Protein AF-A0A842R4K0-F1 (afdb_monomer)

Structure (mmCIF, N/CA/C/O backbone):
data_AF-A0A842R4K0-F1
#
_entry.id   AF-A0A842R4K0-F1
#
loop_
_atom_site.group_PDB
_atom_site.id
_atom_site.type_symbol
_atom_site.label_atom_id
_atom_site.label_alt_id
_atom_site.label_comp_id
_atom_site.label_asym_id
_atom_site.label_entity_id
_atom_site.label_seq_id
_atom_site.pdbx_PDB_ins_code
_atom_site.Cartn_x
_atom_site.Cartn_y
_atom_site.Cartn_z
_atom_site.occupancy
_atom_site.B_iso_or_equiv
_atom_site.auth_seq_id
_atom_site.auth_comp_id
_atom_site.auth_asym_id
_atom_site.auth_atom_id
_atom_site.pdbx_PDB_model_num
ATOM 1 N N . ASN A 1 1 ? -2.511 2.395 -5.815 1.00 79.50 1 ASN A N 1
ATOM 2 C CA . ASN A 1 1 ? -3.630 2.700 -4.874 1.00 79.50 1 ASN A CA 1
ATOM 3 C C . ASN A 1 1 ? -4.260 1.456 -4.214 1.00 79.50 1 ASN A C 1
ATOM 5 O O . ASN A 1 1 ? -4.853 1.565 -3.144 1.00 79.50 1 ASN A O 1
ATOM 9 N N . LEU A 1 2 ? -4.100 0.263 -4.801 1.00 93.50 2 LEU A N 1
ATOM 10 C CA . LEU A 1 2 ? -4.707 -0.995 -4.345 1.00 93.50 2 LEU A CA 1
ATOM 11 C C . LEU A 1 2 ? -4.507 -1.309 -2.844 1.00 93.50 2 LEU A C 1
ATOM 13 O O . LEU A 1 2 ? -5.478 -1.580 -2.144 1.00 93.50 2 LEU A O 1
ATOM 17 N N . GLY A 1 3 ? -3.276 -1.198 -2.330 1.00 93.25 3 GLY A N 1
ATOM 18 C CA . GLY A 1 3 ? -2.932 -1.560 -0.945 1.00 93.25 3 GLY A CA 1
ATOM 19 C C . GLY A 1 3 ? -3.302 -0.546 0.151 1.00 93.25 3 GLY A C 1
ATOM 20 O O . GLY A 1 3 ? -3.132 -0.853 1.330 1.00 93.25 3 GLY A O 1
ATOM 21 N N . ILE A 1 4 ? -3.791 0.658 -0.193 1.00 92.31 4 ILE A N 1
ATOM 22 C CA . ILE A 1 4 ? -4.112 1.723 0.790 1.00 92.31 4 ILE A CA 1
ATOM 23 C C . ILE A 1 4 ? -5.448 2.432 0.524 1.00 92.31 4 ILE A C 1
ATOM 25 O O . ILE A 1 4 ? -6.181 2.702 1.477 1.00 92.31 4 ILE A O 1
ATOM 29 N N . GLY A 1 5 ? -5.782 2.784 -0.720 1.00 91.00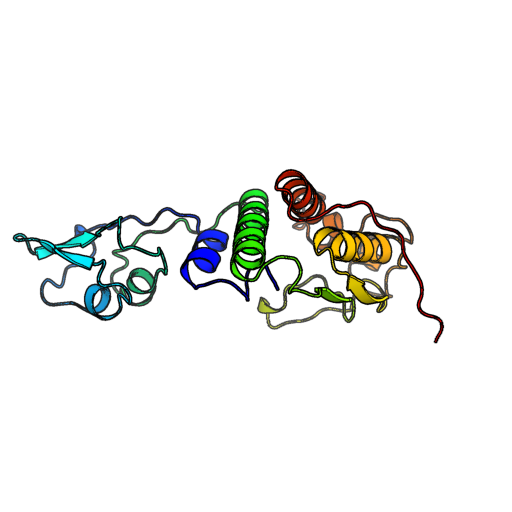 5 GLY A N 1
ATOM 30 C CA . GLY A 1 5 ? -7.019 3.521 -1.017 1.00 91.00 5 GLY A CA 1
ATOM 31 C C . GLY A 1 5 ? -8.226 2.635 -1.287 1.00 91.00 5 GLY A C 1
ATOM 32 O O . GLY A 1 5 ? -9.346 3.067 -1.035 1.00 91.00 5 GLY A O 1
ATOM 33 N N . CYS A 1 6 ? -8.019 1.390 -1.719 1.00 92.38 6 CYS A N 1
ATOM 34 C CA . CYS A 1 6 ? -9.101 0.424 -1.936 1.00 92.38 6 CYS A CA 1
ATOM 35 C C . CYS A 1 6 ? -9.470 -0.372 -0.672 1.00 92.38 6 CYS A C 1
ATOM 37 O O . CYS A 1 6 ? -10.267 -1.304 -0.749 1.00 92.38 6 CYS A O 1
ATOM 39 N N . VAL A 1 7 ? -8.909 -0.027 0.492 1.00 91.62 7 VAL A N 1
ATOM 40 C CA . VAL A 1 7 ? -9.143 -0.758 1.744 1.00 91.62 7 VAL A CA 1
ATOM 41 C C . VAL A 1 7 ? -9.984 0.015 2.747 1.00 91.62 7 VAL A C 1
ATOM 43 O O . VAL A 1 7 ? -9.974 1.245 2.823 1.00 91.62 7 VAL A O 1
ATOM 46 N N . A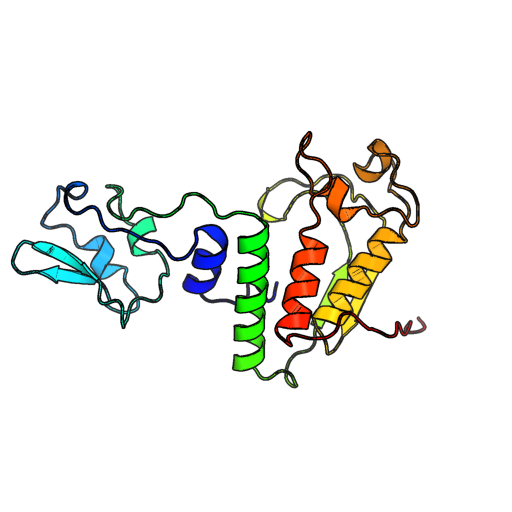LA A 1 8 ? -10.698 -0.737 3.585 1.00 88.69 8 ALA A N 1
ATOM 47 C CA . ALA A 1 8 ? -11.430 -0.175 4.707 1.00 88.69 8 ALA A CA 1
ATOM 48 C C . ALA A 1 8 ? -10.485 0.530 5.695 1.00 88.69 8 ALA A C 1
ATOM 50 O O . ALA A 1 8 ? -9.301 0.202 5.818 1.00 88.69 8 ALA A O 1
ATOM 51 N N . LYS A 1 9 ? -11.041 1.458 6.485 1.00 87.56 9 LYS A N 1
ATOM 52 C CA . LYS A 1 9 ? -10.280 2.251 7.463 1.00 87.56 9 LYS A CA 1
ATOM 53 C C . LYS A 1 9 ? -9.428 1.391 8.404 1.00 87.56 9 LYS A C 1
ATOM 55 O O . LYS A 1 9 ? -8.342 1.827 8.758 1.00 87.56 9 LYS A O 1
ATOM 60 N N . GLY A 1 10 ? -9.896 0.194 8.775 1.00 87.50 10 GLY A N 1
ATOM 61 C CA . GLY A 1 10 ? -9.148 -0.772 9.589 1.00 87.50 10 GLY A CA 1
ATOM 62 C C . GLY A 1 10 ? -7.821 -1.205 8.959 1.00 87.50 10 GLY A C 1
ATOM 63 O O . GLY A 1 10 ? -6.784 -1.026 9.587 1.00 87.50 10 GLY A O 1
ATOM 64 N N . GLY A 1 11 ? -7.834 -1.675 7.706 1.00 89.25 11 GLY A N 1
ATOM 65 C CA . GLY A 1 11 ? -6.620 -2.098 6.988 1.00 89.25 11 GLY A CA 1
ATOM 66 C C . GLY A 1 11 ? -5.657 -0.939 6.721 1.00 89.25 11 GLY A C 1
ATOM 67 O O . GLY A 1 11 ? -4.459 -1.049 6.978 1.00 89.25 11 GLY A O 1
ATOM 68 N N . LYS A 1 12 ? -6.180 0.235 6.326 1.00 89.69 12 LYS A N 1
ATOM 69 C CA . LYS A 1 12 ? -5.360 1.456 6.181 1.00 89.69 12 LYS A CA 1
ATOM 70 C C . LYS A 1 12 ? -4.700 1.854 7.501 1.00 89.69 12 LYS A C 1
ATOM 72 O O . LYS A 1 12 ? -3.539 2.242 7.536 1.00 89.69 12 LYS A O 1
ATOM 77 N N . SER A 1 13 ? -5.461 1.784 8.585 1.00 88.69 13 SER A N 1
ATOM 78 C CA . SER A 1 13 ? -5.018 2.105 9.935 1.00 88.69 13 SER A CA 1
ATOM 79 C C . SER A 1 13 ? -3.927 1.135 10.402 1.00 88.69 13 SER A C 1
ATOM 81 O O . SER A 1 13 ? -2.891 1.590 10.886 1.00 88.69 13 SER A O 1
ATOM 83 N N . ALA A 1 14 ? -4.120 -0.172 10.206 1.00 87.62 14 ALA A N 1
ATOM 84 C CA . ALA A 1 14 ? -3.131 -1.201 10.525 1.00 87.62 14 ALA A CA 1
ATOM 85 C C . ALA A 1 14 ? -1.812 -0.987 9.773 1.00 87.62 14 ALA A C 1
ATOM 87 O O . ALA A 1 14 ? -0.752 -1.052 10.387 1.00 87.62 14 ALA A O 1
ATOM 88 N N . ALA A 1 15 ? -1.882 -0.610 8.492 1.00 90.06 15 ALA A N 1
ATOM 89 C CA . ALA A 1 15 ? -0.694 -0.289 7.707 1.00 90.06 15 ALA A CA 1
ATOM 90 C C . ALA A 1 15 ? 0.112 0.882 8.285 1.00 90.06 15 ALA A C 1
ATOM 92 O O . ALA A 1 15 ? 1.323 0.850 8.209 1.00 90.06 15 ALA A O 1
ATOM 93 N N . HIS A 1 16 ? -0.502 1.896 8.902 1.00 87.00 16 HIS A N 1
ATOM 94 C CA . HIS A 1 16 ? 0.247 3.073 9.381 1.00 87.00 16 HIS A CA 1
ATOM 95 C C . HIS A 1 16 ? 0.712 2.975 10.839 1.00 87.00 16 HIS A C 1
ATOM 97 O O . HIS A 1 16 ? 1.752 3.527 11.195 1.00 87.00 16 HIS A O 1
ATOM 103 N N . HIS A 1 17 ? -0.069 2.312 11.691 1.00 85.50 17 HIS A N 1
ATOM 104 C CA . HIS A 1 17 ? 0.137 2.333 13.144 1.00 85.50 17 HIS A CA 1
ATOM 105 C C . HIS A 1 17 ? 0.084 0.930 13.766 1.00 85.50 17 HIS A C 1
ATOM 107 O O . HIS A 1 17 ? -0.211 0.785 14.951 1.00 85.50 17 HIS A O 1
ATOM 113 N N . GLY A 1 18 ? 0.257 -0.117 12.958 1.00 83.69 18 GLY A N 1
ATOM 114 C CA . GLY A 1 18 ? 0.206 -1.506 13.406 1.00 83.69 18 GLY A CA 1
ATOM 115 C C . GLY A 1 18 ? -1.170 -1.923 13.923 1.00 83.69 18 GLY A C 1
ATOM 116 O O . GLY A 1 18 ? -2.161 -1.194 13.809 1.00 83.69 18 GLY A O 1
ATOM 117 N N . GLU A 1 19 ? -1.239 -3.110 14.521 1.00 78.56 19 GLU A N 1
ATOM 118 C CA . GLU A 1 19 ? -2.493 -3.662 15.046 1.00 78.56 19 GLU A CA 1
ATOM 119 C C . GLU A 1 19 ? -2.784 -3.274 16.498 1.00 78.56 19 GLU A C 1
ATOM 121 O O . GLU A 1 19 ? -3.939 -3.337 16.936 1.00 78.56 19 GLU A O 1
ATOM 126 N N . LYS A 1 20 ? -1.753 -2.890 17.260 1.00 82.19 20 LYS A N 1
ATOM 127 C CA . LYS A 1 20 ? -1.893 -2.647 18.692 1.00 82.19 20 LYS A CA 1
ATOM 128 C C . LYS A 1 20 ? -2.719 -1.390 18.943 1.00 82.19 20 LYS A C 1
ATOM 130 O O . LYS A 1 20 ? -2.518 -0.322 18.353 1.00 82.19 20 LYS A O 1
ATOM 135 N N . MET A 1 21 ? -3.695 -1.552 19.829 1.00 86.75 21 MET A N 1
ATOM 136 C CA . MET A 1 21 ? -4.477 -0.461 20.384 1.00 86.75 21 MET A CA 1
ATOM 137 C C . MET A 1 21 ? -4.879 -0.825 21.810 1.00 86.75 21 MET A C 1
ATOM 139 O O . MET A 1 21 ? -5.798 -1.625 22.010 1.00 86.75 21 MET A O 1
ATOM 143 N N . GLU A 1 22 ? -4.191 -0.251 22.786 1.00 89.62 22 GLU A N 1
ATOM 144 C CA . GLU A 1 22 ? -4.453 -0.455 24.212 1.00 89.62 22 GLU A CA 1
ATOM 145 C C . GLU A 1 22 ? -5.489 0.551 24.722 1.00 89.62 22 GLU A C 1
ATOM 147 O O . GLU A 1 22 ? -5.672 1.618 24.133 1.00 89.62 22 GLU A O 1
ATOM 152 N N . ILE A 1 23 ? -6.184 0.207 25.808 1.00 92.81 23 ILE A N 1
ATOM 153 C CA . ILE A 1 23 ? -7.169 1.078 26.459 1.00 92.81 23 ILE A CA 1
ATOM 154 C C . ILE A 1 23 ? -6.678 1.373 27.878 1.00 92.81 23 ILE A C 1
ATOM 156 O O . ILE A 1 23 ? -6.680 0.484 28.726 1.00 92.81 23 ILE A O 1
ATOM 160 N N . LYS A 1 24 ? -6.270 2.618 28.134 1.00 93.44 24 LYS A N 1
ATOM 161 C CA . LYS A 1 24 ? -5.865 3.116 29.456 1.00 93.44 24 LYS A CA 1
ATOM 162 C C . LYS A 1 24 ? -7.063 3.704 30.182 1.00 93.44 24 LYS A C 1
ATOM 164 O O . LYS A 1 24 ? -7.359 4.885 30.018 1.00 93.44 24 LYS A O 1
ATOM 169 N N . GLN A 1 25 ? -7.777 2.882 30.942 1.00 90.94 25 GLN A N 1
ATOM 170 C CA . GLN A 1 25 ? -9.027 3.272 31.607 1.00 90.94 25 GLN A CA 1
ATOM 171 C C . GLN A 1 25 ? -8.870 4.534 32.464 1.00 90.94 25 GLN A C 1
ATOM 173 O O . GLN A 1 25 ? -9.719 5.422 32.441 1.00 90.94 25 GLN A O 1
ATOM 178 N N . GLU A 1 26 ? -7.739 4.648 33.157 1.00 90.00 26 GLU A N 1
ATOM 179 C CA . GLU A 1 26 ? -7.377 5.762 34.027 1.00 90.00 26 GLU A CA 1
ATOM 180 C C . GLU A 1 26 ? -7.253 7.107 33.296 1.00 90.00 26 GLU A C 1
ATOM 182 O O . GLU A 1 26 ? -7.369 8.160 33.921 1.00 90.00 26 GLU A O 1
ATOM 187 N N . ALA A 1 27 ? -7.061 7.096 31.973 1.00 88.94 27 ALA A N 1
ATOM 188 C CA . ALA A 1 27 ? -7.015 8.312 31.171 1.00 88.94 27 ALA A CA 1
ATOM 189 C C . ALA A 1 27 ? -8.407 8.910 30.915 1.00 88.94 27 ALA A C 1
ATOM 191 O O . ALA A 1 27 ? -8.477 10.053 30.480 1.00 88.94 27 ALA A O 1
ATOM 192 N N . CYS A 1 28 ? -9.515 8.202 31.172 1.00 87.50 28 CYS A N 1
ATOM 193 C CA . CYS A 1 28 ? -10.865 8.730 30.966 1.00 87.50 28 CYS A CA 1
ATOM 194 C C . CYS A 1 28 ? -11.530 9.124 32.300 1.00 87.50 28 CYS A C 1
ATOM 196 O O . CYS A 1 28 ? -12.134 8.280 32.959 1.00 87.50 28 CYS A O 1
ATOM 198 N N . PRO A 1 29 ? -11.467 10.408 32.706 1.00 83.50 29 PRO A N 1
ATOM 199 C CA . PRO A 1 29 ? -12.058 10.857 33.969 1.00 83.50 29 PRO A CA 1
ATOM 200 C C . PRO A 1 29 ? -13.588 11.001 33.910 1.00 83.50 29 PRO A C 1
ATOM 202 O O . PRO A 1 29 ? -14.236 11.093 34.948 1.00 83.50 29 PRO A O 1
ATOM 205 N N . ASP A 1 30 ? -14.169 11.055 32.708 1.00 84.38 30 ASP A N 1
ATOM 206 C CA . ASP A 1 30 ? -15.594 11.304 32.490 1.00 84.38 30 ASP A CA 1
ATOM 207 C C . ASP A 1 30 ? -16.376 9.987 32.356 1.00 84.38 30 ASP A C 1
ATOM 209 O O . ASP A 1 30 ? -16.439 9.367 31.289 1.00 84.38 30 ASP A O 1
ATOM 213 N N . GLN A 1 31 ? -17.004 9.585 33.461 1.00 82.12 31 GLN A N 1
ATOM 214 C CA . GLN A 1 31 ? -17.815 8.371 33.558 1.00 82.12 31 GLN A CA 1
ATOM 215 C C . GLN A 1 31 ? -19.155 8.462 32.813 1.00 82.12 31 GLN A C 1
ATOM 217 O O . GLN A 1 31 ? -19.785 7.430 32.580 1.00 82.12 31 GLN A O 1
ATOM 222 N N . GLU A 1 32 ? -19.587 9.639 32.360 1.00 88.12 32 GLU A N 1
ATOM 223 C CA . GLU A 1 32 ? -20.817 9.808 31.576 1.00 88.12 32 GLU A CA 1
ATOM 224 C C . GLU A 1 32 ? -20.542 9.857 30.068 1.00 88.12 32 GLU A C 1
ATOM 226 O O . GLU A 1 32 ? -21.420 9.521 29.269 1.00 88.12 32 GLU A O 1
ATOM 231 N N . CYS A 1 33 ? -19.308 10.172 29.659 1.00 91.75 33 CYS A N 1
ATOM 232 C CA . CYS A 1 33 ? -18.893 10.190 28.258 1.00 91.75 33 CYS A CA 1
ATOM 233 C C . CYS A 1 33 ? -19.125 8.837 27.564 1.00 91.75 33 CYS A C 1
ATOM 235 O O . CYS A 1 33 ? -18.716 7.776 28.048 1.00 91.75 33 CYS A O 1
ATOM 237 N N . LYS A 1 34 ? -19.758 8.882 26.384 1.00 93.88 34 LYS A N 1
ATOM 238 C CA . LYS A 1 34 ? -20.056 7.712 25.537 1.00 93.88 34 LYS A CA 1
ATOM 239 C C . LYS A 1 34 ? -19.558 7.849 24.099 1.00 93.88 34 LYS A C 1
ATOM 241 O O .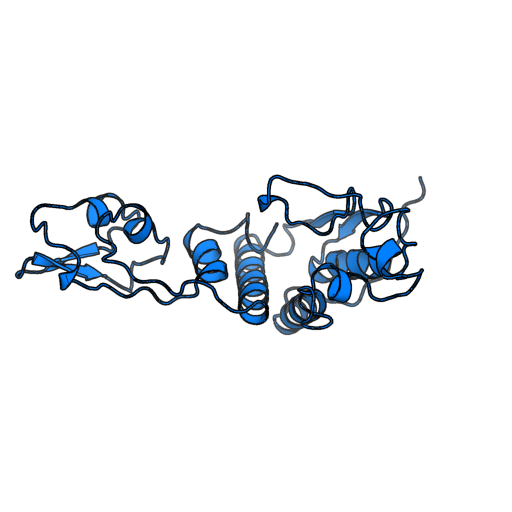 LYS A 1 34 ? -19.767 6.946 23.299 1.00 93.88 34 LYS A O 1
ATOM 246 N N . LYS A 1 35 ? -18.816 8.912 23.772 1.00 95.81 35 LYS A N 1
ATOM 247 C CA . LYS A 1 35 ? -18.394 9.220 22.390 1.00 95.81 35 LYS A CA 1
ATOM 248 C C . LYS A 1 35 ? -17.673 8.065 21.694 1.00 95.81 35 LYS A C 1
ATOM 250 O O . LYS A 1 35 ? -17.899 7.821 20.516 1.00 95.81 35 LYS A O 1
ATOM 255 N N . CYS A 1 36 ? -16.805 7.344 22.411 1.00 95.62 36 CYS A N 1
ATOM 256 C CA . CYS A 1 36 ? -16.087 6.201 21.840 1.00 95.62 36 CYS A CA 1
ATOM 257 C C . CYS A 1 36 ? -17.005 5.003 21.533 1.00 95.62 36 CYS A C 1
ATOM 259 O O . CYS A 1 36 ? -16.748 4.289 20.567 1.00 95.62 36 CYS A O 1
ATOM 261 N N . ILE A 1 37 ? -18.072 4.817 22.315 1.00 96.62 37 ILE A N 1
ATOM 262 C CA . ILE A 1 37 ? -19.105 3.796 22.103 1.00 96.62 37 ILE A CA 1
ATOM 263 C C . ILE A 1 37 ? -19.983 4.207 20.921 1.00 96.62 37 ILE A C 1
ATOM 265 O O . ILE A 1 37 ? -20.144 3.437 19.981 1.00 96.62 37 ILE A O 1
ATOM 269 N N . GLU A 1 38 ? -20.475 5.447 20.933 1.00 97.38 38 GLU A N 1
ATOM 270 C CA . GLU A 1 38 ? -21.380 6.001 19.918 1.00 97.38 38 GLU A CA 1
ATOM 271 C C . GLU A 1 38 ? -20.753 6.048 18.521 1.00 97.38 38 GLU A C 1
ATOM 273 O O . GLU A 1 38 ? -21.434 5.795 17.532 1.00 97.38 38 GLU A O 1
ATOM 278 N N . ILE A 1 39 ? -19.449 6.332 18.420 1.00 96.62 39 ILE A N 1
ATOM 279 C CA . ILE A 1 39 ? -18.756 6.372 17.126 1.00 96.62 39 ILE A CA 1
ATOM 280 C C . ILE A 1 39 ? -18.406 4.976 16.585 1.00 96.62 39 ILE A C 1
ATOM 282 O O . ILE A 1 39 ? -17.929 4.860 15.456 1.00 96.62 39 ILE A O 1
ATOM 286 N N . CYS A 1 40 ? -18.553 3.909 17.378 1.00 96.50 40 CYS A N 1
ATOM 287 C CA . CYS A 1 40 ? -18.115 2.577 16.980 1.00 96.50 40 CYS A CA 1
ATOM 288 C C . CYS A 1 40 ? -19.065 1.987 15.918 1.00 96.50 40 CYS A C 1
ATOM 290 O O . CYS A 1 40 ? -20.179 1.593 16.252 1.00 96.50 40 CYS A O 1
ATOM 292 N N . PRO A 1 41 ? -18.631 1.801 14.655 1.00 94.94 41 PRO A N 1
ATOM 293 C CA . PRO A 1 41 ? -19.531 1.410 13.563 1.00 94.94 41 PRO A CA 1
ATOM 294 C C . PRO A 1 41 ? -19.996 -0.052 13.645 1.00 94.94 41 PRO A C 1
ATOM 296 O O . PRO A 1 41 ? -20.810 -0.499 12.844 1.00 94.94 41 PRO A O 1
ATOM 299 N N . VAL A 1 42 ? -19.424 -0.820 14.570 1.00 95.81 42 VAL A N 1
ATOM 300 C CA . VAL A 1 42 ? -19.634 -2.265 14.730 1.00 95.81 42 VAL A CA 1
ATOM 301 C C . VAL A 1 42 ? -20.047 -2.633 16.152 1.00 95.81 42 VAL A C 1
ATOM 303 O O . VAL A 1 42 ? -20.047 -3.810 16.496 1.00 95.81 42 VAL A O 1
ATOM 306 N N . ASN A 1 43 ? -20.382 -1.636 16.983 1.00 97.06 43 ASN A N 1
ATOM 307 C CA . ASN A 1 43 ? -20.823 -1.829 18.368 1.00 97.06 43 ASN A CA 1
ATOM 308 C C . ASN A 1 43 ? -19.882 -2.743 19.179 1.00 97.06 43 ASN A C 1
ATOM 310 O O . ASN A 1 43 ? -20.324 -3.625 19.915 1.00 97.06 43 ASN A O 1
ATOM 314 N N . ALA A 1 44 ? -18.571 -2.558 18.999 1.00 97.19 44 ALA A N 1
ATOM 315 C CA . ALA A 1 44 ? -17.537 -3.345 19.669 1.00 97.19 44 ALA A CA 1
ATOM 316 C C . ALA A 1 44 ? -17.115 -2.765 21.027 1.00 97.19 44 ALA A C 1
ATOM 318 O O . ALA A 1 44 ? -16.276 -3.362 21.688 1.00 97.19 44 ALA A O 1
ATOM 319 N N . LEU A 1 45 ? -17.630 -1.601 21.429 1.00 96.75 45 LEU A N 1
ATOM 320 C CA . LEU A 1 45 ? -17.287 -0.954 22.696 1.00 96.75 45 LEU A CA 1
ATOM 321 C C . LEU A 1 45 ? -18.521 -0.845 23.589 1.00 96.75 45 LEU A C 1
ATOM 323 O O . LEU A 1 45 ? -19.600 -0.506 23.109 1.00 96.75 45 LEU A O 1
ATOM 327 N N . ALA A 1 46 ? -18.343 -1.099 24.882 1.00 95.44 46 ALA A N 1
ATOM 328 C CA . ALA A 1 46 ? -19.369 -0.950 25.911 1.00 95.44 46 ALA A CA 1
ATOM 329 C C . ALA A 1 46 ? -18.728 -0.537 27.244 1.00 95.44 46 ALA A C 1
ATOM 331 O O . ALA A 1 46 ? -17.504 -0.513 27.354 1.00 95.44 46 ALA A O 1
ATOM 332 N N . LYS A 1 47 ? -19.553 -0.215 28.246 1.00 93.06 47 LYS A N 1
ATOM 333 C CA . LYS A 1 47 ? -19.114 -0.100 29.643 1.00 93.06 47 LYS A CA 1
ATOM 334 C C . LYS A 1 47 ? -19.434 -1.389 30.389 1.00 93.06 47 LYS A C 1
ATOM 336 O O . LYS A 1 47 ? -20.504 -1.954 30.165 1.00 93.06 47 LYS A O 1
ATOM 341 N N . ASP A 1 48 ? -18.521 -1.837 31.239 1.00 91.38 48 ASP A N 1
ATOM 342 C CA . ASP A 1 48 ? -18.807 -2.878 32.225 1.00 91.38 48 ASP A CA 1
ATOM 343 C C . ASP A 1 48 ? -19.579 -2.313 33.434 1.00 91.38 48 ASP A C 1
ATOM 345 O O . ASP A 1 48 ? -19.951 -1.136 33.467 1.00 91.38 48 ASP A O 1
ATOM 349 N N . GLU A 1 49 ? -19.835 -3.159 34.433 1.00 89.50 49 GLU A N 1
ATOM 350 C CA . GLU A 1 49 ? -20.547 -2.779 35.662 1.00 89.50 49 GLU A CA 1
ATOM 351 C C . GLU A 1 49 ? -19.812 -1.706 36.482 1.00 89.50 49 GLU A C 1
ATOM 353 O O . GL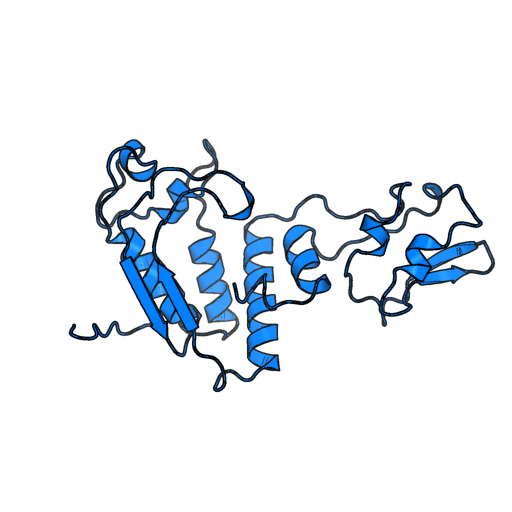U A 1 49 ? -20.453 -0.929 37.189 1.00 89.50 49 GLU A O 1
ATOM 358 N N . ALA A 1 50 ? -18.482 -1.633 36.370 1.00 87.88 50 ALA A N 1
ATOM 359 C CA . ALA A 1 50 ? -17.648 -0.638 37.039 1.00 87.88 50 ALA A CA 1
ATOM 360 C C . ALA A 1 50 ? -17.525 0.675 36.240 1.00 87.88 50 ALA A C 1
ATOM 362 O O . ALA A 1 50 ? -16.931 1.635 36.728 1.00 87.88 50 ALA A O 1
ATOM 363 N N . GLY A 1 51 ? -18.092 0.734 35.030 1.00 87.31 51 GLY A N 1
ATOM 364 C CA . GLY A 1 51 ? -18.031 1.890 34.137 1.00 87.31 51 GLY A CA 1
ATOM 365 C C . GLY A 1 51 ? -16.818 1.909 33.201 1.00 87.31 51 GLY A C 1
ATOM 366 O O . GLY A 1 51 ? -16.684 2.848 32.410 1.00 87.31 51 GLY A O 1
ATOM 367 N N . PHE A 1 52 ? -15.961 0.884 33.228 1.00 90.12 52 PHE A N 1
ATOM 368 C CA . PHE A 1 52 ? -14.781 0.794 32.370 1.00 90.12 52 PHE A CA 1
ATOM 369 C C . PHE A 1 52 ? -15.137 0.394 30.944 1.00 90.12 52 PHE A C 1
ATOM 371 O O . PHE A 1 52 ? -16.043 -0.401 30.697 1.00 90.12 52 PHE A O 1
ATOM 378 N N . ILE A 1 53 ? -14.390 0.933 29.980 1.00 94.25 53 ILE A N 1
ATOM 379 C CA . ILE A 1 53 ? -14.601 0.643 28.566 1.00 94.25 53 ILE A CA 1
ATOM 380 C C . ILE A 1 53 ? -14.060 -0.745 28.233 1.00 94.25 53 ILE A C 1
ATOM 382 O O . ILE A 1 53 ? -12.852 -0.967 28.232 1.00 94.25 53 ILE A O 1
ATOM 386 N N . ILE A 1 54 ? -14.942 -1.658 27.856 1.00 93.69 54 ILE A N 1
ATOM 387 C CA . ILE A 1 54 ? -14.581 -2.984 27.354 1.00 93.69 54 ILE A CA 1
ATOM 388 C C . ILE A 1 54 ? -14.688 -3.029 25.832 1.00 93.69 54 ILE A C 1
ATOM 390 O O . ILE A 1 54 ? -15.528 -2.352 25.230 1.00 93.69 54 ILE A O 1
ATOM 394 N N . ARG A 1 55 ? -13.824 -3.835 25.205 1.00 95.44 55 ARG A N 1
ATOM 395 C CA . ARG A 1 55 ? -13.790 -4.041 23.756 1.00 95.44 55 ARG A CA 1
ATOM 396 C C . ARG A 1 55 ? -14.044 -5.501 23.405 1.00 95.44 55 ARG A C 1
ATOM 398 O O . ARG A 1 55 ? -13.286 -6.376 23.803 1.00 95.44 55 ARG A O 1
ATOM 405 N N . ASP A 1 56 ? -15.081 -5.742 22.613 1.00 96.44 56 ASP A N 1
ATOM 406 C CA . ASP A 1 56 ? -15.356 -7.035 21.993 1.00 96.44 56 ASP A CA 1
ATOM 407 C C . ASP A 1 56 ? -14.428 -7.220 20.782 1.00 96.44 56 ASP A C 1
ATOM 409 O O . ASP A 1 56 ? -14.664 -6.679 19.695 1.00 96.44 56 ASP A O 1
ATOM 413 N N . GLU A 1 57 ? -13.338 -7.966 20.980 1.00 93.19 57 GLU A N 1
ATOM 414 C CA . GLU A 1 57 ? -12.336 -8.223 19.936 1.00 93.19 57 GLU A CA 1
ATOM 415 C C . GLU A 1 57 ? -12.905 -8.999 18.743 1.00 93.19 57 GLU A C 1
ATOM 417 O O . GLU A 1 57 ? -12.406 -8.845 17.632 1.00 93.19 57 GLU A O 1
ATOM 422 N N . SER A 1 58 ? -13.988 -9.766 18.925 1.00 94.88 58 SER A N 1
ATOM 423 C CA . SER A 1 58 ? -14.624 -10.498 17.820 1.00 94.88 58 SER A CA 1
ATOM 424 C C . SER A 1 58 ? -15.351 -9.572 16.838 1.00 94.88 58 SER A C 1
ATOM 426 O O . SER A 1 58 ? -15.530 -9.910 15.668 1.00 94.88 58 SER A O 1
ATOM 428 N N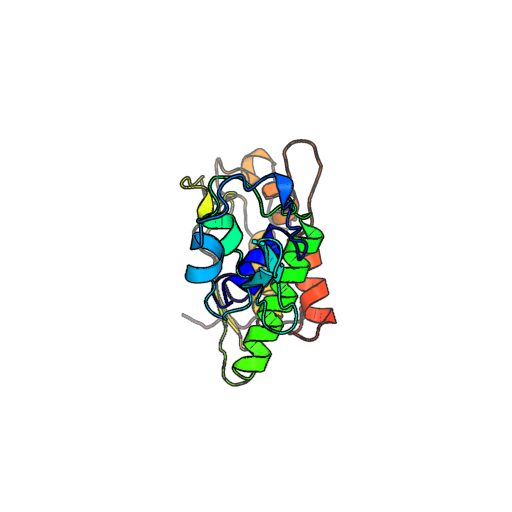 . LYS A 1 59 ? -15.751 -8.379 17.296 1.00 95.19 59 LYS A N 1
ATOM 429 C CA . LYS A 1 59 ? -16.430 -7.360 16.480 1.00 95.19 59 LYS A CA 1
ATOM 430 C C . LYS A 1 59 ? -15.499 -6.246 16.030 1.00 95.19 59 LYS A C 1
ATOM 432 O O . LYS A 1 59 ? -15.758 -5.598 15.014 1.00 95.19 59 LYS A O 1
ATOM 437 N N . CYS A 1 60 ? -14.450 -5.964 16.799 1.00 92.69 60 CYS A N 1
ATOM 438 C CA . CYS A 1 60 ? -13.565 -4.834 16.562 1.00 92.69 60 CYS A CA 1
ATOM 439 C C . CYS A 1 60 ? -12.853 -4.936 15.203 1.00 92.69 60 CYS A C 1
ATOM 441 O O . CYS A 1 60 ? -11.983 -5.769 14.991 1.00 92.69 60 CYS A O 1
ATOM 443 N N . ARG A 1 61 ? -13.143 -3.998 14.292 1.00 89.81 61 ARG A N 1
ATOM 444 C CA . ARG A 1 61 ? -12.457 -3.890 12.985 1.00 89.81 61 ARG A CA 1
ATOM 445 C C . ARG A 1 61 ? -11.212 -2.996 13.003 1.00 89.81 61 ARG A C 1
ATOM 447 O O . ARG A 1 61 ? -10.767 -2.550 11.950 1.00 89.81 61 ARG A O 1
ATOM 454 N N . ARG A 1 62 ? -10.722 -2.620 14.193 1.00 88.19 62 ARG A N 1
ATOM 455 C CA . ARG A 1 62 ? -9.531 -1.764 14.404 1.00 88.19 62 ARG A CA 1
ATOM 456 C C . ARG A 1 62 ? -9.509 -0.472 13.561 1.00 88.19 62 ARG A C 1
ATOM 458 O O . ARG A 1 62 ? -8.464 0.049 13.184 1.00 88.19 62 ARG A O 1
ATOM 465 N N . CYS A 1 63 ? -10.688 0.100 13.303 1.00 90.56 63 CYS A N 1
ATOM 466 C CA . CYS A 1 63 ? -10.862 1.303 12.477 1.00 90.56 63 CYS A CA 1
ATOM 467 C C . CYS A 1 63 ? -10.379 2.609 13.135 1.00 90.56 63 CYS A C 1
ATOM 469 O O . CYS A 1 63 ? -10.324 3.641 12.469 1.00 90.56 63 CYS A O 1
ATOM 471 N N . ARG A 1 64 ? -10.044 2.572 14.433 1.00 91.19 64 ARG A N 1
ATOM 472 C CA . ARG A 1 64 ? -9.521 3.697 15.231 1.00 91.19 64 ARG A CA 1
ATOM 473 C C . ARG A 1 64 ? -10.427 4.934 15.330 1.00 91.19 64 ARG A C 1
ATOM 475 O O . ARG A 1 64 ? -9.967 5.977 15.783 1.00 91.19 64 ARG A O 1
ATOM 482 N N . PHE A 1 65 ? -11.723 4.831 15.031 1.00 93.44 65 PHE A N 1
ATOM 483 C CA . PHE A 1 65 ? -12.653 5.942 15.286 1.00 93.44 65 PHE A CA 1
ATOM 484 C C . PHE A 1 65 ? -12.772 6.295 16.774 1.00 93.44 65 PHE A C 1
ATOM 486 O O . PHE A 1 65 ? -12.857 7.466 17.142 1.00 93.44 65 PHE A O 1
ATOM 493 N N . CYS A 1 66 ? -12.699 5.286 17.645 1.00 94.31 66 CYS A N 1
ATOM 494 C CA . CYS A 1 66 ? -12.675 5.487 19.090 1.00 94.31 66 CYS A CA 1
ATOM 495 C C . CYS A 1 66 ? -11.435 6.278 19.544 1.00 94.31 66 CYS A C 1
ATOM 497 O O . CYS A 1 66 ? -11.559 7.175 20.375 1.00 94.31 66 CYS A O 1
ATOM 499 N N . HIS A 1 67 ? -10.271 6.013 18.939 1.00 92.94 67 HIS A N 1
ATOM 500 C CA . HIS A 1 67 ? -9.049 6.789 19.141 1.00 92.94 67 HIS A CA 1
ATOM 501 C C . HIS A 1 67 ? -9.224 8.231 18.651 1.00 92.94 67 HIS A C 1
ATOM 503 O O . HIS A 1 67 ? -9.025 9.158 19.428 1.00 92.94 67 HIS A O 1
ATOM 509 N N . SER A 1 68 ? -9.692 8.436 17.414 1.00 91.31 68 SER A N 1
ATOM 510 C CA . SER A 1 68 ? -9.818 9.785 16.842 1.00 91.31 68 SER A CA 1
ATOM 511 C C . SER A 1 68 ? -10.816 10.685 17.572 1.00 91.31 68 SER A C 1
ATOM 513 O O . SER A 1 68 ? -10.668 11.902 17.542 1.00 91.31 68 SER A O 1
ATOM 515 N N . THR A 1 69 ? -11.847 10.122 18.213 1.00 94.62 69 THR A N 1
ATOM 516 C CA . THR A 1 69 ? -12.826 10.926 18.964 1.00 94.62 69 THR A CA 1
ATOM 517 C C . THR A 1 69 ? -12.435 11.178 20.421 1.00 94.62 69 THR A C 1
ATOM 519 O O . THR A 1 69 ? -13.054 12.025 21.077 1.00 94.62 69 THR A O 1
ATOM 522 N N . CYS A 1 70 ? -11.491 10.413 20.974 1.00 94.44 70 CYS A N 1
ATOM 523 C CA . CYS A 1 70 ? -11.172 10.477 22.393 1.00 94.44 70 CYS A CA 1
ATOM 524 C C . CYS A 1 70 ? -10.303 11.702 22.689 1.00 94.44 70 CYS A C 1
ATOM 526 O O . CYS A 1 70 ? -9.122 11.733 22.364 1.00 94.44 70 CYS A O 1
ATOM 528 N N . LYS A 1 71 ? -10.870 12.696 23.380 1.00 92.62 71 LYS A N 1
ATOM 529 C CA . LYS A 1 71 ? -10.130 13.897 23.805 1.00 92.62 71 LYS A CA 1
ATOM 530 C C . LYS A 1 71 ? -9.187 13.659 24.987 1.00 92.62 71 LYS A C 1
ATOM 532 O O . LYS A 1 71 ? -8.417 14.547 25.327 1.00 92.62 71 LYS A O 1
ATOM 537 N N . HIS A 1 72 ? -9.270 12.488 25.613 1.00 92.19 72 HIS A N 1
ATOM 538 C CA . HIS A 1 72 ? -8.500 12.156 26.808 1.00 92.19 72 HIS A CA 1
ATOM 539 C C . HIS A 1 72 ? -7.311 11.224 26.534 1.00 92.19 72 HIS A C 1
ATOM 541 O O . HIS A 1 72 ? -6.577 10.893 27.455 1.00 92.19 72 HIS A O 1
ATOM 547 N N . GLY A 1 73 ? -7.120 10.776 25.286 1.00 90.50 73 GLY A N 1
ATOM 548 C CA . GLY A 1 73 ? -6.000 9.894 24.938 1.00 90.50 73 GLY A CA 1
ATOM 549 C C . GLY A 1 73 ? -6.094 8.487 25.543 1.00 90.50 73 GLY A C 1
ATOM 550 O O . GLY A 1 73 ? -5.074 7.856 25.785 1.00 90.50 73 GLY A O 1
ATOM 551 N N . MET A 1 74 ? -7.308 7.987 25.796 1.00 92.94 74 MET A N 1
ATOM 552 C CA . MET A 1 74 ? -7.538 6.669 26.409 1.00 92.94 74 MET A CA 1
ATOM 553 C C . MET A 1 74 ? -7.073 5.504 25.520 1.00 92.94 74 MET A C 1
ATOM 555 O O . MET A 1 74 ? -6.678 4.458 26.023 1.00 92.94 74 MET A O 1
ATOM 559 N N . PHE A 1 75 ? -7.144 5.665 24.197 1.00 92.69 75 PHE A N 1
ATOM 560 C CA . PHE A 1 75 ? -6.713 4.645 23.244 1.00 92.69 75 PHE A CA 1
ATOM 561 C C . PHE A 1 75 ? -5.261 4.906 22.855 1.00 92.69 75 PHE A C 1
ATOM 563 O O . PHE A 1 75 ? -4.973 5.937 22.258 1.00 92.69 75 PHE A O 1
ATOM 570 N N . ILE A 1 76 ? -4.357 3.987 23.175 1.00 88.75 76 ILE A N 1
ATOM 571 C CA . ILE A 1 76 ? -2.931 4.118 22.865 1.00 88.75 76 ILE A CA 1
ATOM 572 C C . ILE A 1 76 ? -2.616 3.262 21.652 1.00 88.75 76 ILE A C 1
ATOM 574 O O . ILE A 1 76 ? -2.942 2.078 21.635 1.00 88.75 76 ILE A O 1
ATOM 578 N N . THR A 1 77 ? -1.998 3.854 20.639 1.00 82.00 77 THR A N 1
ATOM 579 C CA . THR A 1 77 ? -1.559 3.159 19.426 1.00 82.00 77 THR A CA 1
ATOM 580 C C . THR A 1 77 ? -0.048 3.239 19.313 1.00 82.00 77 THR A C 1
ATOM 582 O O . THR A 1 77 ? 0.560 4.164 19.856 1.00 82.00 77 THR A O 1
ATOM 585 N N . ASP A 1 78 ? 0.554 2.325 18.555 1.00 73.88 78 ASP A N 1
ATOM 586 C CA . ASP A 1 78 ? 1.924 2.540 18.096 1.00 73.88 78 ASP A CA 1
ATOM 587 C C . ASP A 1 78 ? 1.954 3.838 17.270 1.00 73.88 78 ASP A C 1
ATOM 589 O O . ASP A 1 78 ? 1.006 4.149 16.540 1.00 73.88 78 ASP A O 1
ATOM 593 N N . SER A 1 79 ? 2.995 4.654 17.438 1.00 67.31 79 SER A N 1
ATOM 594 C CA . SER A 1 79 ? 3.081 5.949 16.755 1.00 67.31 79 SER A CA 1
ATOM 595 C C . SER A 1 79 ? 3.265 5.746 15.252 1.00 67.31 79 SER A C 1
ATOM 597 O O . SER A 1 79 ? 2.488 6.291 14.468 1.00 67.31 79 SER A O 1
ATOM 599 N N . HIS A 1 80 ? 4.216 4.891 14.865 1.00 71.25 80 HIS A N 1
ATOM 600 C CA . HIS A 1 80 ? 4.491 4.484 13.489 1.00 71.25 80 HIS A CA 1
ATOM 601 C C . HIS A 1 80 ? 5.118 3.088 13.451 1.00 71.25 80 HIS A C 1
ATOM 603 O O . HIS A 1 80 ? 5.867 2.720 14.356 1.00 71.25 80 HIS A O 1
ATOM 609 N N . ILE A 1 81 ? 4.828 2.329 12.393 1.00 82.25 81 ILE A N 1
ATOM 610 C CA . ILE A 1 81 ? 5.539 1.081 12.091 1.00 82.25 81 ILE A CA 1
ATOM 611 C C . ILE A 1 81 ? 6.701 1.333 11.127 1.00 82.25 81 ILE A C 1
ATOM 613 O O . ILE A 1 81 ? 6.716 2.338 10.415 1.00 82.25 81 ILE A O 1
ATOM 617 N N . GLY A 1 82 ? 7.683 0.429 11.117 1.00 85.75 82 GLY A N 1
ATOM 618 C CA . GLY A 1 82 ? 8.821 0.506 10.197 1.00 85.75 82 GLY A CA 1
ATOM 619 C C . GLY A 1 82 ? 8.397 0.358 8.732 1.00 85.75 82 GLY A C 1
ATOM 620 O O . GLY A 1 82 ? 7.359 -0.236 8.439 1.00 85.75 82 GLY A O 1
ATOM 621 N N . ALA A 1 83 ? 9.217 0.875 7.813 1.00 85.94 83 ALA A N 1
ATOM 622 C CA . ALA A 1 83 ? 8.907 0.895 6.383 1.00 85.94 83 ALA A CA 1
ATOM 623 C C . ALA A 1 83 ? 8.650 -0.510 5.806 1.00 85.94 83 ALA A C 1
ATOM 625 O O . ALA A 1 83 ? 7.684 -0.691 5.069 1.00 85.94 83 ALA A O 1
ATOM 626 N N . ASP A 1 84 ? 9.433 -1.510 6.216 1.00 87.31 84 ASP A N 1
ATOM 627 C CA . ASP A 1 84 ? 9.257 -2.903 5.780 1.00 87.31 84 ASP A CA 1
ATOM 628 C C . ASP A 1 84 ? 7.900 -3.474 6.217 1.00 87.31 84 ASP A C 1
ATOM 630 O O . ASP A 1 84 ? 7.198 -4.124 5.443 1.00 87.31 84 ASP A O 1
ATOM 634 N N . GLN A 1 85 ? 7.475 -3.174 7.449 1.00 89.06 85 GLN A N 1
ATOM 635 C CA . GLN A 1 85 ? 6.167 -3.599 7.946 1.00 89.06 85 GLN A CA 1
ATOM 636 C C . GLN A 1 85 ? 5.029 -2.858 7.228 1.00 89.06 85 GLN A C 1
ATOM 638 O O . GLN A 1 85 ? 3.993 -3.455 6.937 1.00 89.06 85 GLN A O 1
ATOM 643 N N . PHE A 1 86 ? 5.221 -1.571 6.919 1.00 90.69 86 PHE A N 1
ATOM 644 C CA . PHE A 1 86 ? 4.270 -0.777 6.141 1.00 90.69 86 PHE A CA 1
ATOM 645 C C . PHE A 1 86 ? 4.048 -1.377 4.750 1.00 90.69 86 PHE A C 1
ATOM 647 O O . PHE A 1 86 ? 2.899 -1.631 4.381 1.00 90.69 86 PHE A O 1
ATOM 654 N N . VAL A 1 87 ? 5.120 -1.669 4.004 1.00 92.06 87 VAL A N 1
ATOM 655 C CA . VAL A 1 87 ? 4.991 -2.252 2.659 1.00 92.06 87 VAL A CA 1
ATOM 656 C C . VAL A 1 87 ? 4.433 -3.675 2.699 1.00 92.06 87 VAL A C 1
ATOM 658 O O . VAL A 1 87 ? 3.576 -4.002 1.883 1.00 92.06 87 VAL A O 1
ATOM 661 N N . ALA A 1 88 ? 4.798 -4.491 3.694 1.00 92.94 88 ALA A N 1
ATOM 662 C CA . ALA A 1 88 ? 4.204 -5.817 3.878 1.00 92.94 88 ALA A CA 1
ATOM 663 C C . ALA A 1 88 ? 2.685 -5.732 4.112 1.00 92.94 88 ALA A C 1
ATOM 665 O O . ALA A 1 88 ? 1.906 -6.456 3.492 1.00 92.94 88 ALA A O 1
ATOM 666 N N . GLN A 1 89 ? 2.234 -4.793 4.952 1.00 93.69 89 GLN A N 1
ATOM 667 C CA . GLN A 1 89 ? 0.807 -4.597 5.204 1.00 93.69 89 GLN A CA 1
ATOM 668 C C . GLN A 1 89 ? 0.072 -4.023 3.983 1.00 93.69 89 GLN A C 1
ATOM 670 O O . GLN A 1 89 ? -1.107 -4.319 3.789 1.00 93.69 89 GLN A O 1
ATOM 675 N N . MET A 1 90 ? 0.742 -3.224 3.142 1.00 95.06 90 MET A N 1
ATOM 676 C CA . MET A 1 90 ? 0.192 -2.791 1.852 1.00 95.06 90 MET A CA 1
ATOM 677 C C . MET A 1 90 ? -0.048 -3.966 0.906 1.00 95.06 90 MET A C 1
ATOM 679 O O . MET A 1 90 ? -1.091 -4.001 0.250 1.00 95.06 90 MET A O 1
ATOM 683 N N . VAL A 1 91 ? 0.883 -4.920 0.849 1.00 96.81 91 VAL A N 1
ATOM 684 C CA . VAL A 1 91 ? 0.734 -6.138 0.044 1.00 96.81 91 VAL A CA 1
ATOM 685 C C . VAL A 1 91 ? -0.406 -7.005 0.575 1.00 96.81 91 VAL A C 1
ATOM 687 O O . VAL A 1 91 ? -1.267 -7.415 -0.201 1.00 96.81 91 VAL A O 1
ATOM 690 N N . ASP A 1 92 ? -0.480 -7.223 1.890 1.00 95.50 92 ASP A N 1
ATOM 691 C CA . ASP A 1 92 ? -1.574 -7.980 2.515 1.00 95.50 92 ASP A CA 1
ATOM 692 C C . ASP A 1 92 ? -2.948 -7.349 2.223 1.00 95.50 92 ASP A C 1
ATOM 694 O O . ASP A 1 92 ? -3.886 -8.015 1.774 1.00 95.50 92 ASP A O 1
ATOM 698 N N . ASN A 1 93 ? -3.039 -6.024 2.362 1.00 96.19 93 ASN A N 1
ATOM 699 C CA . ASN A 1 93 ? -4.215 -5.246 1.986 1.00 96.19 93 ASN A CA 1
ATOM 700 C C . ASN A 1 93 ? -4.585 -5.441 0.507 1.00 96.19 93 ASN A C 1
ATOM 702 O O . ASN A 1 93 ? -5.752 -5.683 0.189 1.00 96.19 93 ASN A O 1
ATOM 706 N N . ALA A 1 94 ? -3.606 -5.338 -0.396 1.00 97.44 94 ALA A N 1
ATOM 707 C CA . ALA A 1 94 ? -3.814 -5.518 -1.826 1.00 97.44 94 ALA A CA 1
ATOM 708 C C . ALA A 1 94 ? -4.337 -6.924 -2.145 1.00 97.44 94 ALA A C 1
ATOM 710 O O . ALA A 1 94 ? -5.324 -7.061 -2.869 1.00 97.44 94 ALA A O 1
ATOM 711 N N . LEU A 1 95 ? -3.756 -7.957 -1.533 1.00 96.88 95 LEU A N 1
ATOM 712 C CA . LEU A 1 95 ? -4.211 -9.337 -1.667 1.00 96.88 95 LEU A CA 1
ATOM 713 C C . LEU A 1 95 ? -5.651 -9.515 -1.175 1.00 96.88 95 LEU A C 1
ATOM 715 O O . LEU A 1 95 ? -6.439 -10.212 -1.816 1.00 96.88 95 LEU A O 1
ATOM 719 N N . GLY A 1 96 ? -6.022 -8.860 -0.073 1.00 95.94 96 GLY A N 1
ATOM 720 C CA . GLY A 1 96 ? -7.398 -8.825 0.417 1.00 95.94 96 GLY A CA 1
ATOM 721 C C . GLY A 1 96 ? -8.379 -8.252 -0.611 1.00 95.94 96 GLY A C 1
ATOM 722 O O . GLY A 1 96 ? -9.434 -8.844 -0.846 1.00 95.94 96 GLY A O 1
ATOM 723 N N . VAL A 1 97 ? -8.016 -7.145 -1.271 1.00 96.50 97 VAL A N 1
ATOM 724 C CA . VAL A 1 97 ? -8.834 -6.539 -2.338 1.00 96.50 97 VAL A CA 1
ATOM 725 C C . VAL A 1 97 ? -8.955 -7.479 -3.537 1.00 96.50 97 VAL A C 1
ATOM 727 O O . VAL A 1 97 ? -10.067 -7.734 -3.997 1.00 96.50 97 VAL A O 1
ATOM 730 N N . VAL A 1 98 ? -7.840 -8.045 -4.011 1.00 97.12 98 VAL A N 1
ATOM 731 C CA . VAL A 1 98 ? -7.831 -8.960 -5.166 1.00 97.12 98 VAL A CA 1
ATOM 732 C C . VAL A 1 98 ? -8.671 -10.207 -4.901 1.00 97.12 98 VAL A C 1
ATOM 734 O O . VAL A 1 98 ? -9.470 -10.604 -5.748 1.00 97.12 98 VAL A O 1
ATOM 737 N N . LYS A 1 99 ? -8.566 -10.797 -3.705 1.00 96.44 99 LYS A N 1
ATOM 738 C CA . LYS A 1 99 ? -9.386 -11.950 -3.302 1.00 96.44 99 LYS A CA 1
ATOM 739 C C . LYS A 1 99 ? -10.873 -11.611 -3.233 1.00 96.44 99 LYS A C 1
ATOM 741 O O . LYS A 1 99 ? -11.691 -12.416 -3.664 1.00 96.44 99 LYS A O 1
ATOM 746 N N . ALA A 1 100 ? -11.223 -10.444 -2.694 1.00 96.31 100 ALA A N 1
ATOM 747 C CA . ALA A 1 100 ? -12.616 -10.031 -2.544 1.00 96.31 100 ALA A CA 1
ATOM 748 C C . ALA A 1 100 ? -13.292 -9.732 -3.891 1.00 96.31 100 ALA A C 1
ATOM 750 O O . ALA A 1 100 ? -14.461 -10.062 -4.074 1.00 96.31 100 ALA A O 1
ATOM 751 N N . MET A 1 101 ? -12.563 -9.115 -4.823 1.00 95.62 101 MET A N 1
ATOM 752 C CA . MET A 1 101 ? -13.085 -8.732 -6.138 1.00 95.62 101 MET A CA 1
ATOM 753 C C . MET A 1 101 ? -12.968 -9.857 -7.178 1.00 95.62 101 MET A C 1
ATOM 755 O O . MET A 1 101 ? -13.723 -9.874 -8.149 1.00 95.62 101 MET A O 1
ATOM 759 N N . GLY A 1 102 ? -12.054 -10.807 -6.966 1.00 96.19 102 GLY A N 1
ATOM 760 C CA . GLY A 1 102 ? -11.672 -11.833 -7.931 1.00 96.19 102 GLY A CA 1
ATOM 761 C C . GLY A 1 102 ? -10.631 -11.300 -8.915 1.00 96.19 102 GLY A C 1
ATOM 762 O O . GLY A 1 102 ? -10.873 -10.305 -9.592 1.00 96.19 102 GLY A O 1
ATOM 763 N N . LYS A 1 103 ? -9.479 -11.974 -9.011 1.00 94.44 103 LYS A N 1
ATOM 764 C CA . LYS A 1 103 ? -8.330 -11.531 -9.823 1.00 94.44 103 LYS A CA 1
ATOM 765 C C . LYS A 1 103 ? -8.680 -11.237 -11.289 1.00 94.44 103 LYS A C 1
ATOM 767 O O . LYS A 1 103 ? -8.205 -10.256 -11.840 1.00 94.44 103 LYS A O 1
ATOM 772 N N . ASP A 1 104 ? -9.569 -12.034 -11.883 1.00 95.50 104 ASP A N 1
ATOM 773 C CA . ASP A 1 104 ? -9.929 -11.930 -13.303 1.00 95.50 104 ASP A CA 1
ATOM 774 C C . ASP A 1 104 ? -10.868 -10.740 -13.586 1.00 95.50 104 ASP A C 1
ATOM 776 O O . ASP A 1 104 ? -11.137 -10.417 -14.740 1.00 95.50 104 ASP A O 1
ATOM 780 N N . ASN A 1 105 ? -11.358 -10.070 -12.536 1.00 96.25 105 ASN A N 1
ATOM 781 C CA . ASN A 1 105 ? -12.248 -8.911 -12.626 1.00 96.25 105 ASN A CA 1
ATOM 782 C C . ASN A 1 105 ? -11.508 -7.573 -12.466 1.00 96.25 105 ASN A C 1
ATOM 784 O O . ASN A 1 105 ? -12.155 -6.532 -12.333 1.00 96.25 105 ASN A O 1
ATOM 788 N N . ILE A 1 106 ? -10.173 -7.584 -12.412 1.00 97.25 106 ILE A N 1
ATOM 789 C CA . ILE A 1 106 ? -9.365 -6.391 -12.160 1.00 97.25 106 ILE A CA 1
ATOM 790 C C . ILE A 1 106 ? -8.386 -6.194 -13.311 1.00 97.25 106 ILE A C 1
ATOM 792 O O . ILE A 1 106 ? -7.698 -7.121 -13.725 1.00 97.25 106 ILE A O 1
ATOM 796 N N . PHE A 1 107 ? -8.312 -4.959 -13.794 1.00 97.00 107 PHE A N 1
ATOM 797 C CA . PHE A 1 107 ? -7.299 -4.505 -14.736 1.00 97.00 107 PHE A CA 1
ATOM 798 C C . PHE A 1 107 ? -6.495 -3.385 -14.077 1.00 97.00 107 PHE A C 1
ATOM 800 O O . PHE A 1 107 ? -7.079 -2.469 -13.488 1.00 97.00 107 PHE A O 1
ATOM 807 N N . TYR A 1 108 ? -5.170 -3.470 -14.143 1.00 97.69 108 TYR A N 1
ATOM 808 C CA . TYR A 1 108 ? -4.256 -2.546 -13.482 1.00 97.69 108 TYR A CA 1
ATOM 809 C C . TYR A 1 108 ? -3.688 -1.555 -14.484 1.00 97.69 108 TYR A C 1
ATOM 811 O O . TYR A 1 108 ? -3.335 -1.912 -15.605 1.00 97.69 108 TYR A O 1
ATOM 819 N N . LEU A 1 109 ? -3.619 -0.297 -14.062 1.00 96.69 109 LEU A N 1
ATOM 820 C CA . LEU A 1 109 ? -3.266 0.830 -14.908 1.00 96.69 109 LEU A CA 1
ATOM 821 C C . LEU A 1 109 ? -2.419 1.794 -14.075 1.00 96.69 109 LEU A C 1
ATOM 823 O O . LEU A 1 109 ? -2.906 2.353 -13.090 1.00 96.69 109 LEU A O 1
ATOM 827 N N . ASN A 1 110 ? -1.161 1.964 -14.470 1.00 96.75 110 ASN A N 1
ATOM 828 C CA . ASN A 1 110 ? -0.213 2.874 -13.846 1.00 96.75 110 ASN A CA 1
ATOM 829 C C . ASN A 1 110 ? 0.013 4.070 -14.769 1.00 96.75 110 ASN A C 1
ATOM 831 O O . ASN A 1 110 ? 0.398 3.918 -15.927 1.00 96.75 110 ASN A O 1
ATOM 835 N N . LEU A 1 111 ? -0.217 5.269 -14.237 1.00 96.12 111 LEU A N 1
ATOM 836 C CA . LEU A 1 111 ? 0.146 6.523 -14.882 1.00 96.12 111 LEU A CA 1
ATOM 837 C C . LEU A 1 111 ? 1.496 6.941 -14.297 1.00 96.12 111 LEU A C 1
ATOM 839 O O . LEU A 1 111 ? 1.554 7.537 -13.225 1.00 96.12 111 LEU A O 1
ATOM 843 N N . ALA A 1 112 ? 2.576 6.554 -14.968 1.00 96.38 112 ALA A N 1
ATOM 844 C CA . ALA A 1 112 ? 3.946 6.842 -14.564 1.00 96.38 112 ALA A CA 1
ATOM 845 C C . ALA A 1 112 ? 4.375 8.198 -15.148 1.00 96.38 112 ALA A C 1
ATOM 847 O O . ALA A 1 112 ? 5.159 8.278 -16.097 1.00 96.38 112 ALA A O 1
ATOM 848 N N . ILE A 1 113 ? 3.784 9.253 -14.594 1.00 95.94 113 ILE A N 1
ATOM 849 C CA . ILE A 1 113 ? 3.955 10.656 -14.985 1.00 95.94 113 ILE A CA 1
ATOM 850 C C . ILE A 1 113 ? 4.215 11.502 -13.737 1.00 95.94 113 ILE A C 1
ATOM 852 O O . ILE A 1 113 ? 3.844 11.081 -12.640 1.00 95.94 113 ILE A O 1
ATOM 856 N N . ASP A 1 114 ? 4.850 12.665 -13.892 1.00 94.38 114 ASP A N 1
ATOM 857 C CA . ASP A 1 114 ? 5.154 13.596 -12.792 1.00 94.38 114 ASP A CA 1
ATOM 858 C C . ASP A 1 114 ? 5.821 12.898 -11.583 1.00 94.38 114 ASP A C 1
ATOM 860 O O . ASP A 1 11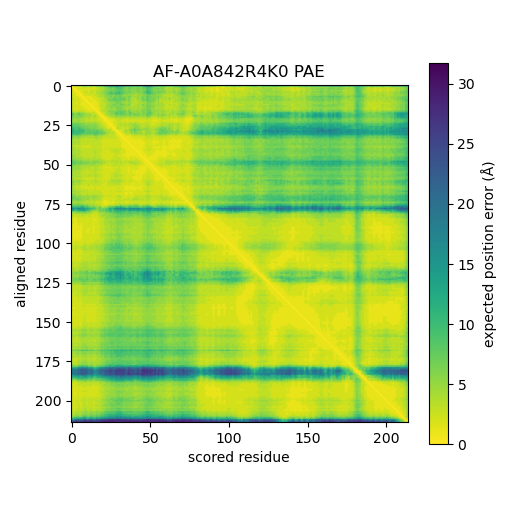4 ? 5.450 13.081 -10.422 1.00 94.38 114 ASP A O 1
ATOM 864 N N . ILE A 1 115 ? 6.813 12.043 -11.853 1.00 94.94 115 ILE A N 1
ATOM 865 C CA . ILE A 1 115 ? 7.411 11.160 -10.841 1.00 94.94 115 ILE A CA 1
ATOM 866 C C . ILE A 1 115 ? 8.347 11.960 -9.923 1.00 94.94 115 ILE A C 1
ATOM 868 O O . ILE A 1 115 ? 9.493 12.247 -10.279 1.00 94.94 115 ILE A O 1
ATOM 872 N N . VAL A 1 116 ? 7.864 12.311 -8.728 1.00 94.00 116 VAL A N 1
ATOM 873 C CA . VAL A 1 116 ? 8.545 13.193 -7.762 1.00 94.00 116 VAL A CA 1
ATOM 874 C C . VAL A 1 116 ? 8.952 12.478 -6.462 1.00 94.00 116 VAL A C 1
ATOM 876 O O . VAL A 1 116 ? 8.374 11.447 -6.106 1.00 94.00 116 VAL A O 1
ATOM 879 N N . PRO A 1 117 ? 9.947 12.997 -5.709 1.00 89.81 117 PRO A N 1
ATOM 880 C CA . PRO A 1 117 ? 10.410 12.367 -4.467 1.00 89.81 117 PRO A CA 1
ATOM 881 C C . PRO A 1 117 ? 9.393 12.372 -3.318 1.00 89.81 117 PRO A C 1
ATOM 883 O O . PRO A 1 117 ? 9.536 11.607 -2.365 1.00 89.81 117 PRO A O 1
ATOM 886 N N . GLN A 1 118 ? 8.416 13.275 -3.336 1.00 88.19 118 GLN A N 1
ATOM 887 C CA . GLN A 1 118 ? 7.447 13.427 -2.257 1.00 88.19 118 GLN A CA 1
ATOM 888 C C . GLN A 1 118 ? 6.190 12.604 -2.534 1.00 88.19 118 GLN A C 1
ATOM 890 O O . GLN A 1 118 ? 5.714 12.528 -3.659 1.00 88.19 118 GLN A O 1
ATOM 895 N N . CYS A 1 119 ? 5.617 12.024 -1.481 1.00 83.69 119 CYS A N 1
ATOM 896 C CA . CYS A 1 119 ? 4.290 11.419 -1.556 1.00 83.69 119 CYS A CA 1
ATOM 897 C C . CYS A 1 119 ? 3.214 12.507 -1.705 1.00 83.69 119 CYS A C 1
ATOM 899 O O . CYS A 1 119 ? 3.331 13.586 -1.114 1.00 83.69 119 CYS A O 1
ATOM 901 N N . ASP A 1 120 ? 2.121 12.180 -2.392 1.00 81.38 120 ASP A N 1
ATOM 902 C CA . ASP A 1 120 ? 0.949 13.033 -2.627 1.00 81.38 120 ASP A CA 1
ATOM 903 C C . ASP A 1 120 ? 0.365 13.631 -1.334 1.00 81.38 120 ASP A C 1
ATOM 905 O O . ASP A 1 120 ? -0.275 14.681 -1.339 1.00 81.38 120 ASP A O 1
ATOM 909 N N . CYS A 1 121 ? 0.589 12.978 -0.188 1.00 81.56 121 CYS A N 1
ATOM 910 C CA . CYS A 1 121 ? 0.129 13.464 1.111 1.00 81.56 121 CYS A CA 1
ATOM 911 C C . CYS A 1 121 ? 0.963 14.619 1.688 1.00 81.56 121 CYS A C 1
ATOM 913 O O . CYS A 1 121 ? 0.590 15.167 2.723 1.00 81.56 121 CYS A O 1
ATOM 915 N N . SER A 1 122 ? 2.098 14.962 1.076 1.00 84.19 122 SER A N 1
ATOM 916 C CA . SER A 1 122 ? 3.016 15.990 1.581 1.00 84.19 122 SER A CA 1
ATOM 917 C C . SER A 1 122 ? 2.503 17.421 1.377 1.00 84.19 122 SER A C 1
ATOM 919 O O . SER A 1 122 ? 2.952 18.332 2.069 1.00 84.19 122 SER A O 1
ATOM 921 N N . GLY A 1 123 ? 1.556 17.628 0.452 1.00 86.88 123 GLY A N 1
ATOM 922 C CA . GLY A 1 123 ? 1.020 18.949 0.107 1.00 86.88 123 GLY A CA 1
ATOM 923 C C . GLY A 1 123 ? 1.983 19.841 -0.687 1.00 86.88 123 GLY A C 1
ATOM 924 O O . GLY A 1 123 ? 1.654 20.997 -0.948 1.00 86.88 123 GLY A O 1
ATOM 925 N N . VAL A 1 124 ? 3.152 19.321 -1.069 1.00 86.88 124 VAL A N 1
ATOM 926 C CA . VAL A 1 124 ? 4.169 20.000 -1.880 1.00 86.88 124 VAL A CA 1
ATOM 927 C C . VAL A 1 124 ? 4.683 19.048 -2.959 1.00 86.88 124 VAL A C 1
ATOM 929 O O . VAL A 1 124 ? 4.617 17.834 -2.797 1.00 86.88 124 VAL A O 1
ATOM 932 N N . SER A 1 125 ? 5.205 19.595 -4.054 1.00 88.81 125 SER A N 1
ATOM 933 C CA . SER A 1 125 ? 5.826 18.815 -5.126 1.00 88.81 125 SER A CA 1
ATOM 934 C C . SER A 1 125 ? 7.165 19.429 -5.493 1.00 88.81 125 SER A C 1
ATOM 936 O O . SER A 1 125 ? 7.319 20.651 -5.459 1.00 88.81 125 SER A O 1
ATOM 938 N N . ASP A 1 126 ? 8.115 18.575 -5.839 1.00 91.31 126 ASP A N 1
ATOM 939 C CA . ASP A 1 126 ? 9.412 18.960 -6.387 1.00 91.31 126 ASP A CA 1
ATOM 940 C C . ASP A 1 126 ? 9.421 18.766 -7.912 1.00 91.31 126 ASP A C 1
ATOM 942 O O . ASP A 1 126 ? 8.406 18.396 -8.510 1.00 91.31 126 ASP A O 1
ATOM 946 N N . VAL A 1 127 ? 10.563 19.015 -8.545 1.00 94.50 127 VAL A N 1
ATOM 947 C CA . VAL A 1 127 ? 10.802 18.680 -9.950 1.00 94.50 127 VAL A CA 1
ATOM 948 C C . VAL A 1 127 ? 10.779 17.151 -10.121 1.00 94.50 127 VAL A C 1
ATOM 950 O O . VAL A 1 127 ? 11.463 16.454 -9.358 1.00 94.50 127 VAL A O 1
ATOM 953 N N . PRO A 1 128 ? 10.049 16.605 -11.119 1.00 96.44 128 PRO A N 1
ATOM 954 C CA . PRO A 1 128 ? 10.086 15.179 -11.431 1.00 96.44 128 PRO A CA 1
ATOM 955 C C . PRO A 1 128 ? 11.516 14.692 -11.640 1.00 96.44 128 PRO A C 1
ATOM 957 O O . PRO A 1 128 ? 12.287 15.321 -12.363 1.00 96.44 128 PRO A O 1
ATOM 960 N N . PHE A 1 129 ? 11.895 13.585 -11.006 1.00 96.56 129 PHE A N 1
ATOM 961 C CA . PHE A 1 129 ? 13.284 13.120 -11.011 1.00 96.56 129 PHE A CA 1
ATOM 962 C C . PHE A 1 129 ? 13.657 12.262 -12.223 1.00 96.56 129 PHE A C 1
ATOM 964 O O . PHE A 1 129 ? 14.841 12.044 -12.487 1.00 96.56 129 PHE A O 1
ATOM 971 N N . VAL A 1 130 ? 12.658 11.847 -12.994 1.00 97.88 130 VAL A N 1
ATOM 972 C CA . VAL A 1 130 ? 12.781 11.275 -14.338 1.00 97.88 130 VAL A CA 1
ATOM 973 C C . VAL A 1 130 ? 11.705 11.893 -15.244 1.00 97.88 130 VAL A C 1
ATOM 975 O O . VAL A 1 130 ? 10.720 12.419 -14.719 1.00 97.88 130 VAL A O 1
ATOM 978 N N . PRO A 1 131 ? 11.869 11.861 -16.580 1.00 97.25 131 PRO A N 1
ATOM 979 C CA . PRO A 1 131 ? 10.796 12.195 -17.512 1.00 97.25 131 PRO A CA 1
ATOM 980 C C . PRO A 1 131 ? 9.583 11.274 -17.358 1.00 97.25 131 PRO A C 1
ATOM 982 O O . PRO A 1 131 ? 9.700 10.158 -16.847 1.00 97.25 131 PRO A O 1
ATOM 985 N N . ASP A 1 132 ? 8.441 11.720 -17.876 1.00 97.50 132 ASP A N 1
ATOM 986 C CA . ASP A 1 132 ? 7.244 10.889 -17.972 1.00 97.50 132 ASP A CA 1
ATOM 987 C C . ASP A 1 132 ? 7.533 9.605 -18.757 1.00 97.50 132 ASP A C 1
ATOM 989 O O . ASP A 1 132 ? 8.051 9.634 -19.876 1.00 97.50 132 ASP A O 1
ATOM 993 N N . ILE A 1 133 ? 7.165 8.472 -18.164 1.00 96.94 133 ILE A N 1
ATOM 994 C CA . ILE A 1 133 ? 7.244 7.152 -18.799 1.00 96.94 133 ILE A CA 1
ATOM 995 C C . ILE A 1 133 ? 5.963 6.892 -19.599 1.00 96.94 133 ILE A C 1
ATOM 997 O O . ILE A 1 133 ? 5.997 6.223 -20.630 1.00 96.94 133 ILE A O 1
ATOM 1001 N N . GLY A 1 134 ? 4.836 7.442 -19.139 1.00 96.00 134 GLY A N 1
ATOM 1002 C CA . GLY A 1 134 ? 3.533 7.318 -19.781 1.00 96.00 134 GLY A CA 1
ATOM 1003 C C . GLY A 1 134 ? 2.612 6.355 -19.039 1.00 96.00 134 GLY A C 1
ATOM 1004 O O . GLY A 1 134 ? 2.555 6.348 -17.809 1.00 96.00 134 GLY A O 1
ATOM 1005 N N . ILE A 1 135 ? 1.843 5.574 -19.793 1.00 97.31 135 ILE A N 1
ATOM 1006 C CA . ILE A 1 135 ? 0.815 4.683 -19.254 1.00 97.31 135 ILE A CA 1
ATOM 1007 C C . ILE A 1 135 ? 1.272 3.237 -19.421 1.00 97.31 135 ILE A C 1
ATOM 1009 O O . ILE A 1 135 ? 1.562 2.808 -20.534 1.00 97.31 135 ILE A O 1
ATOM 1013 N N . LEU A 1 136 ? 1.290 2.482 -18.324 1.00 97.88 136 LEU A N 1
ATOM 1014 C CA . LEU A 1 136 ? 1.513 1.039 -18.333 1.00 97.88 136 LEU A CA 1
ATOM 1015 C C . LEU A 1 136 ? 0.257 0.337 -17.828 1.00 97.88 136 LEU A C 1
ATOM 1017 O O . LEU A 1 136 ? -0.451 0.855 -16.962 1.00 97.88 136 LEU A O 1
ATOM 1021 N N . ALA A 1 137 ? -0.024 -0.845 -18.361 1.00 97.44 137 ALA A N 1
ATOM 1022 C CA . ALA A 1 137 ? -1.199 -1.605 -17.974 1.00 97.44 137 ALA A CA 1
ATOM 1023 C C . ALA A 1 137 ? -0.925 -3.108 -17.977 1.00 97.44 137 ALA A C 1
ATOM 1025 O O . ALA A 1 137 ? -0.097 -3.590 -18.746 1.00 97.44 137 ALA A O 1
ATOM 1026 N N . SER A 1 138 ? -1.624 -3.845 -17.115 1.00 97.62 138 SER A N 1
ATOM 1027 C CA . SER A 1 138 ? -1.507 -5.301 -17.012 1.00 97.62 138 SER A CA 1
ATOM 1028 C C . SER A 1 138 ? -2.726 -5.912 -16.316 1.00 97.62 138 SER A C 1
ATOM 1030 O O . SER A 1 138 ? -3.450 -5.237 -15.585 1.00 97.62 138 SER A O 1
ATOM 1032 N N . MET A 1 139 ? -2.926 -7.216 -16.508 1.00 96.94 139 MET A N 1
ATOM 1033 C CA . MET A 1 139 ? -3.802 -8.041 -15.660 1.00 96.94 139 MET A CA 1
ATOM 1034 C C . MET A 1 139 ? -3.091 -8.513 -14.378 1.00 96.94 139 MET A C 1
ATOM 1036 O O . MET A 1 139 ? -3.737 -9.055 -13.487 1.00 96.94 139 MET A O 1
ATOM 1040 N N . ASP A 1 140 ? -1.775 -8.315 -14.283 1.00 97.75 140 ASP A N 1
ATOM 1041 C CA . ASP A 1 140 ? -0.945 -8.659 -13.130 1.00 97.75 140 ASP A CA 1
ATOM 1042 C C . ASP A 1 140 ? -0.410 -7.369 -12.467 1.00 97.75 140 ASP A C 1
ATOM 1044 O O . ASP A 1 140 ? 0.294 -6.590 -13.124 1.00 97.75 140 ASP A O 1
ATOM 1048 N N . PRO A 1 141 ? -0.744 -7.111 -11.187 1.00 97.56 141 PRO A N 1
ATOM 1049 C CA . PRO A 1 141 ? -0.352 -5.883 -10.502 1.00 97.56 141 PRO A CA 1
ATOM 1050 C C . PRO A 1 141 ? 1.146 -5.822 -10.185 1.00 97.56 141 PRO A C 1
ATOM 1052 O O . PRO A 1 141 ? 1.711 -4.733 -10.141 1.00 97.56 141 PRO A O 1
ATOM 1055 N N . VAL A 1 142 ? 1.789 -6.967 -9.953 1.00 98.31 142 VAL A N 1
ATOM 1056 C CA . VAL A 1 142 ? 3.216 -7.029 -9.614 1.00 98.31 142 VAL A CA 1
ATOM 1057 C C . VAL A 1 142 ? 4.046 -6.784 -10.870 1.00 98.31 142 VAL A C 1
ATOM 1059 O O . VAL A 1 142 ? 5.000 -6.009 -10.826 1.00 98.31 142 VAL A O 1
ATOM 1062 N N . ALA A 1 143 ? 3.622 -7.346 -12.003 1.00 98.44 143 ALA A N 1
ATOM 1063 C CA . ALA A 1 143 ? 4.296 -7.178 -13.285 1.00 98.44 143 ALA A CA 1
ATOM 1064 C C . ALA A 1 143 ? 4.298 -5.712 -13.748 1.00 98.44 143 ALA A C 1
ATOM 1066 O O . ALA A 1 143 ? 5.334 -5.192 -14.159 1.00 98.44 143 ALA A O 1
ATOM 1067 N N . VAL A 1 144 ? 3.153 -5.015 -13.659 1.00 98.25 144 VAL A N 1
ATOM 1068 C CA . VAL A 1 144 ? 3.074 -3.601 -14.076 1.00 98.25 144 VAL A CA 1
ATOM 1069 C C . VAL A 1 144 ? 3.864 -2.679 -13.150 1.00 98.25 144 VAL A C 1
ATOM 1071 O O . VAL A 1 144 ? 4.508 -1.749 -13.632 1.00 98.25 144 VAL A O 1
ATOM 1074 N N . ASP A 1 145 ? 3.874 -2.947 -11.841 1.00 97.75 145 ASP A N 1
ATOM 1075 C CA . ASP A 1 145 ? 4.692 -2.181 -10.900 1.00 97.75 145 ASP A CA 1
ATOM 1076 C C . ASP A 1 145 ? 6.192 -2.429 -11.149 1.00 97.75 145 ASP A C 1
ATOM 1078 O O . ASP A 1 145 ? 6.964 -1.468 -11.183 1.00 97.75 145 ASP A O 1
ATOM 1082 N N . GLN A 1 146 ? 6.614 -3.676 -11.403 1.00 98.44 146 GLN A N 1
ATOM 1083 C CA . GLN A 1 146 ? 8.003 -3.997 -11.759 1.00 98.44 146 GLN A CA 1
ATOM 1084 C C . GLN A 1 146 ? 8.423 -3.307 -13.067 1.00 98.44 146 GLN A C 1
ATOM 1086 O O . GLN A 1 146 ? 9.481 -2.680 -13.111 1.00 98.44 146 GLN A O 1
ATOM 1091 N N . ALA A 1 147 ? 7.575 -3.324 -14.100 1.00 98.31 147 ALA A N 1
ATOM 1092 C CA . ALA A 1 147 ? 7.836 -2.618 -15.353 1.00 98.31 147 ALA A CA 1
ATOM 1093 C C . ALA A 1 147 ? 7.983 -1.098 -15.152 1.00 98.31 147 ALA A C 1
ATOM 1095 O O . ALA A 1 147 ? 8.859 -0.472 -15.754 1.00 98.31 147 ALA A O 1
ATOM 1096 N N . CYS A 1 148 ? 7.168 -0.488 -14.280 1.00 97.88 148 CYS A N 1
ATOM 1097 C CA . CYS A 1 148 ? 7.321 0.921 -13.913 1.00 97.88 148 CYS A CA 1
ATOM 1098 C C . CYS A 1 148 ? 8.673 1.189 -13.240 1.00 97.88 148 CYS A C 1
ATOM 1100 O O . CYS A 1 148 ? 9.355 2.144 -13.614 1.00 97.88 148 CYS A O 1
ATOM 1102 N N . VAL A 1 149 ? 9.074 0.355 -12.275 1.00 97.50 149 VAL A N 1
ATOM 1103 C CA . VAL A 1 149 ? 10.368 0.484 -11.588 1.00 97.50 149 VAL A CA 1
ATOM 1104 C C . VAL A 1 149 ? 11.525 0.418 -12.582 1.00 97.50 149 VAL A C 1
ATOM 1106 O O . VAL A 1 149 ? 12.400 1.287 -12.573 1.00 97.50 149 VAL A O 1
ATOM 1109 N N . ASP A 1 150 ? 11.512 -0.568 -13.474 1.00 98.06 150 ASP A N 1
ATOM 1110 C CA . ASP A 1 150 ? 12.586 -0.764 -14.444 1.00 98.06 150 ASP A CA 1
ATOM 1111 C C . ASP A 1 150 ? 12.681 0.421 -15.410 1.00 98.06 150 ASP A C 1
ATOM 1113 O O . ASP A 1 150 ? 13.770 0.935 -15.666 1.00 98.06 150 ASP A O 1
ATOM 1117 N N . LYS A 1 151 ? 11.541 0.944 -15.881 1.00 98.00 151 LYS A N 1
ATOM 1118 C CA . LYS A 1 151 ? 11.506 2.148 -16.725 1.00 98.00 151 LYS A CA 1
ATOM 1119 C C . LYS A 1 151 ? 12.010 3.395 -15.994 1.00 98.00 151 LYS A C 1
ATOM 1121 O O . LYS A 1 151 ? 12.695 4.211 -16.612 1.00 98.00 151 LYS A O 1
ATOM 1126 N N . VAL A 1 152 ? 11.742 3.544 -14.693 1.00 97.69 152 VAL A N 1
ATOM 1127 C CA . VAL A 1 152 ? 12.329 4.624 -13.877 1.00 97.69 152 VAL A CA 1
ATOM 1128 C C . VAL A 1 152 ? 13.851 4.478 -13.820 1.00 97.69 152 VAL A C 1
ATOM 1130 O O . VAL A 1 152 ? 14.579 5.449 -14.040 1.00 97.69 152 VAL A O 1
ATOM 1133 N N . HIS A 1 153 ? 14.364 3.275 -13.571 1.00 97.12 153 HIS A N 1
ATOM 1134 C CA . HIS A 1 153 ? 15.807 3.024 -13.534 1.00 97.12 153 HIS A CA 1
ATOM 1135 C C . HIS A 1 153 ? 16.480 3.254 -14.895 1.00 97.12 153 HIS A C 1
ATOM 1137 O O . HIS A 1 153 ? 17.533 3.892 -14.958 1.00 97.12 153 HIS A O 1
ATOM 1143 N N . GLU A 1 154 ? 15.832 2.882 -15.994 1.00 97.62 154 GLU A N 1
ATOM 1144 C CA . GLU A 1 154 ? 16.308 3.122 -17.363 1.00 97.62 154 GLU A CA 1
ATOM 1145 C C . GLU A 1 154 ? 16.141 4.568 -17.856 1.00 97.62 154 GLU A C 1
ATOM 1147 O O . GLU A 1 154 ? 16.644 4.934 -18.924 1.00 97.62 154 GLU A O 1
ATOM 1152 N N . SER A 1 155 ? 15.471 5.423 -17.089 1.00 97.88 155 SER A N 1
ATOM 1153 C CA . SER A 1 155 ? 15.297 6.829 -17.446 1.00 97.88 155 SER A CA 1
ATOM 1154 C C . SER A 1 155 ? 16.531 7.667 -17.106 1.00 97.88 155 SER A C 1
ATOM 1156 O O . SER A 1 155 ? 17.280 7.381 -16.167 1.00 97.88 155 SER A O 1
ATOM 1158 N N . LEU A 1 156 ? 16.744 8.735 -17.878 1.00 97.44 156 LEU A N 1
ATOM 1159 C CA . LEU A 1 156 ? 17.709 9.782 -17.538 1.00 97.44 156 LEU A CA 1
ATOM 1160 C C . LEU A 1 156 ? 17.202 10.587 -16.335 1.00 97.44 156 LEU A C 1
ATOM 1162 O O . LEU A 1 156 ? 15.996 10.749 -16.164 1.00 97.44 156 LEU A O 1
ATOM 1166 N N . ALA A 1 157 ? 18.119 11.130 -15.534 1.00 97.31 157 ALA A N 1
ATOM 1167 C CA . ALA A 1 157 ? 17.755 12.104 -14.513 1.00 97.31 157 ALA A CA 1
ATOM 1168 C C . ALA A 1 157 ? 17.286 13.415 -15.158 1.00 97.31 157 ALA A C 1
ATOM 1170 O O . ALA A 1 157 ? 17.956 13.959 -16.042 1.00 97.31 157 ALA A O 1
ATOM 1171 N N . SER A 1 158 ? 16.167 13.953 -14.680 1.00 97.19 158 SER A N 1
ATOM 1172 C CA . SER A 1 158 ? 15.691 15.271 -15.106 1.00 97.19 158 SER A CA 1
ATOM 1173 C C . SER A 1 158 ? 16.617 16.383 -14.592 1.00 97.19 158 SER A C 1
ATOM 1175 O O . SER A 1 158 ? 17.026 16.324 -13.427 1.00 97.19 158 SER A O 1
ATOM 1177 N N . PRO A 1 159 ? 16.922 17.424 -15.392 1.00 96.38 159 PRO A N 1
ATOM 1178 C CA . PRO A 1 159 ? 17.705 18.578 -14.952 1.00 96.38 159 PRO A CA 1
ATOM 1179 C C . PRO A 1 159 ? 17.207 19.191 -13.646 1.00 96.38 159 PRO A C 1
ATOM 1181 O O . PRO A 1 159 ? 16.010 19.413 -13.483 1.00 96.38 159 PRO A O 1
ATOM 1184 N N . TYR A 1 160 ? 18.141 19.485 -12.735 1.00 95.00 160 TYR A N 1
ATOM 1185 C CA . TYR A 1 160 ? 17.877 20.110 -11.428 1.00 95.00 160 TYR A CA 1
ATOM 1186 C C . TYR A 1 160 ? 16.987 19.300 -10.473 1.00 95.00 160 TYR A C 1
ATOM 1188 O O . TYR A 1 160 ? 16.566 19.821 -9.447 1.00 95.00 160 TYR A O 1
ATOM 1196 N N . SER A 1 161 ? 16.697 18.038 -10.788 1.00 95.38 161 SER A N 1
ATOM 1197 C CA . SER A 1 161 ? 15.970 17.150 -9.884 1.00 95.38 161 SER A CA 1
ATOM 1198 C C . SER A 1 161 ? 16.888 16.506 -8.844 1.00 95.38 161 SER A C 1
ATOM 1200 O O . SER A 1 161 ? 18.108 16.455 -9.009 1.00 95.38 161 SER A O 1
ATOM 1202 N N . LYS A 1 162 ? 16.297 15.880 -7.820 1.00 93.00 162 LYS A N 1
ATOM 1203 C CA . LYS A 1 162 ? 17.045 15.085 -6.833 1.00 93.00 162 LYS A CA 1
ATOM 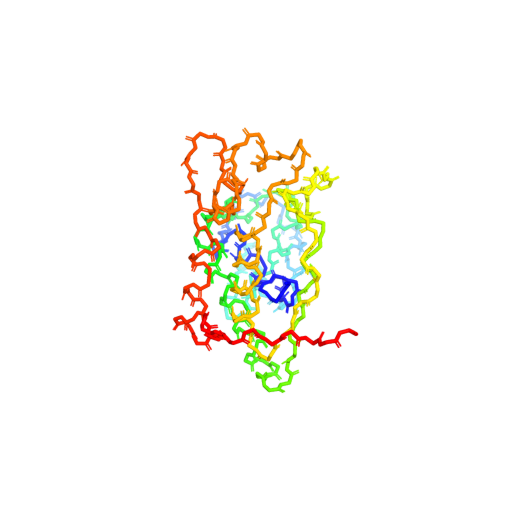1204 C C . LYS A 1 162 ? 17.905 13.981 -7.470 1.00 93.00 162 LYS A C 1
ATOM 1206 O O . LYS A 1 162 ? 19.003 13.722 -6.990 1.00 93.00 162 LYS A O 1
ATOM 1211 N N . ALA A 1 163 ? 17.448 13.341 -8.553 1.00 94.75 163 ALA A N 1
ATOM 1212 C CA . ALA A 1 163 ? 18.253 12.339 -9.263 1.00 94.75 163 ALA A CA 1
ATOM 1213 C C . ALA A 1 163 ? 19.484 12.958 -9.943 1.00 94.75 163 ALA A C 1
ATOM 1215 O O . ALA A 1 163 ? 20.543 12.338 -9.968 1.00 94.75 163 ALA A O 1
ATOM 1216 N N . TRP A 1 164 ? 19.355 14.182 -10.464 1.00 95.75 164 TRP A N 1
ATOM 1217 C CA . TRP A 1 164 ? 20.459 14.920 -11.078 1.00 95.75 164 TRP A CA 1
ATOM 1218 C C . TRP A 1 164 ? 21.483 15.363 -10.038 1.00 95.75 164 TRP A C 1
ATOM 1220 O O . TRP A 1 164 ? 22.679 15.198 -10.254 1.00 95.75 164 TRP A O 1
ATOM 1230 N N . GLU A 1 165 ? 21.025 15.885 -8.897 1.00 94.06 165 GLU A N 1
ATOM 1231 C CA . GLU A 1 165 ? 21.895 16.264 -7.774 1.00 94.06 165 GLU A CA 1
ATOM 1232 C C . GLU A 1 165 ? 22.711 15.084 -7.234 1.00 94.06 165 GLU A C 1
ATOM 1234 O O . GLU A 1 165 ? 23.841 15.263 -6.788 1.00 94.06 165 GLU A O 1
ATOM 1239 N N . LEU A 1 166 ? 22.134 13.881 -7.275 1.00 92.50 166 LEU A N 1
ATOM 1240 C CA . LEU A 1 166 ? 22.769 12.634 -6.849 1.00 92.50 166 LEU A CA 1
ATOM 1241 C C . LEU A 1 166 ? 23.558 11.935 -7.971 1.00 92.50 166 LEU A C 1
ATOM 1243 O O . LEU A 1 166 ? 24.051 10.831 -7.753 1.00 92.50 166 LEU A O 1
ATOM 1247 N N . GLU A 1 167 ? 23.660 12.542 -9.159 1.00 95.00 167 GLU A N 1
ATOM 1248 C CA . GLU A 1 167 ? 24.359 11.993 -10.333 1.00 95.00 167 GLU A CA 1
ATOM 1249 C C . GLU A 1 167 ? 23.855 10.595 -10.764 1.00 95.00 167 GLU A C 1
ATOM 1251 O O . GLU A 1 167 ? 24.600 9.767 -11.293 1.00 95.00 167 GLU A O 1
ATOM 1256 N N . LEU A 1 168 ? 22.559 10.318 -10.570 1.00 94.38 168 LEU A N 1
ATOM 1257 C CA . LEU A 1 168 ? 21.933 9.031 -10.892 1.00 94.38 168 LEU A CA 1
ATOM 1258 C C . LEU A 1 168 ? 21.563 8.959 -12.380 1.00 94.38 168 LEU A C 1
ATOM 1260 O O . LEU A 1 168 ? 20.459 9.320 -12.793 1.00 94.38 168 LEU A O 1
ATOM 1264 N N . GLY A 1 169 ? 22.504 8.488 -13.197 1.00 93.00 169 GLY A N 1
ATOM 1265 C CA . GLY A 1 169 ? 22.356 8.357 -14.646 1.00 93.00 169 GLY A CA 1
ATOM 1266 C C . GLY A 1 169 ? 21.366 7.279 -15.115 1.00 93.00 169 GLY A C 1
ATOM 1267 O O . GLY A 1 169 ? 20.672 6.614 -14.341 1.00 93.00 169 GLY A O 1
ATOM 1268 N N . LYS A 1 170 ? 21.295 7.095 -16.437 1.00 97.12 170 LYS A N 1
ATOM 1269 C CA . LYS A 1 170 ? 20.531 6.002 -17.056 1.00 97.12 170 LYS A CA 1
ATOM 1270 C C . LYS A 1 170 ? 21.033 4.640 -16.558 1.00 97.12 170 LYS A C 1
ATOM 1272 O O . LYS A 1 170 ? 22.240 4.419 -16.515 1.00 97.12 170 LYS A O 1
ATOM 1277 N N . GLY A 1 171 ? 20.111 3.747 -16.201 1.00 96.00 171 GLY A N 1
ATOM 1278 C CA . GLY A 1 171 ? 20.403 2.410 -15.674 1.00 96.00 171 GLY A CA 1
ATOM 1279 C C . GLY A 1 171 ? 20.788 2.392 -14.189 1.00 96.00 171 GLY A C 1
ATOM 1280 O O . GLY A 1 171 ? 20.937 1.323 -13.604 1.00 96.00 171 GLY A O 1
ATOM 1281 N N . SER A 1 172 ? 20.949 3.555 -13.546 1.00 94.19 172 SER A N 1
ATOM 1282 C CA . SER A 1 172 ? 21.146 3.624 -12.097 1.00 94.19 172 SER A CA 1
ATOM 1283 C C . SER A 1 172 ? 19.855 3.275 -11.359 1.00 94.19 172 SER A C 1
ATOM 1285 O O . SER A 1 172 ? 18.772 3.728 -11.744 1.00 94.19 172 SER A O 1
ATOM 1287 N N . GLU A 1 173 ? 19.990 2.545 -10.251 1.00 92.44 173 GLU A N 1
ATOM 1288 C CA . GLU A 1 173 ? 18.920 2.396 -9.266 1.00 92.44 173 GLU A CA 1
ATOM 1289 C C . GLU A 1 173 ? 18.639 3.779 -8.658 1.00 92.44 173 GLU A C 1
ATOM 1291 O O . GLU A 1 173 ? 19.556 4.451 -8.184 1.00 92.44 173 GLU A O 1
ATOM 1296 N N . LYS A 1 174 ? 17.392 4.245 -8.763 1.00 93.56 174 LYS A N 1
ATOM 1297 C CA . LYS A 1 174 ? 17.000 5.613 -8.382 1.00 93.56 174 LYS A CA 1
ATOM 1298 C C . LYS A 1 174 ? 16.125 5.622 -7.146 1.00 93.56 174 LYS A C 1
ATOM 1300 O O . LYS A 1 174 ? 16.307 6.471 -6.275 1.00 93.56 174 LYS A O 1
ATOM 1305 N N . LEU A 1 175 ? 15.169 4.700 -7.073 1.00 93.19 175 LEU A N 1
ATOM 1306 C CA . LEU A 1 175 ? 14.115 4.731 -6.067 1.00 93.19 175 LEU A CA 1
ATOM 1307 C C . LEU A 1 175 ? 14.691 4.634 -4.650 1.00 93.19 175 LEU A C 1
ATOM 1309 O O . LEU A 1 175 ? 14.306 5.414 -3.781 1.00 93.19 175 LEU A O 1
ATOM 1313 N N . SER A 1 176 ? 15.675 3.766 -4.418 1.00 91.06 176 SER A N 1
ATOM 1314 C CA . SER A 1 176 ? 16.228 3.575 -3.073 1.00 91.06 176 SER A CA 1
ATOM 1315 C C . SER A 1 176 ? 17.032 4.779 -2.583 1.00 91.06 176 SER A C 1
ATOM 1317 O O . SER A 1 176 ? 17.047 5.067 -1.387 1.00 91.06 176 SER A O 1
ATOM 1319 N N . TYR A 1 177 ? 17.679 5.509 -3.494 1.00 89.94 177 TYR A N 1
ATOM 1320 C CA . TYR A 1 177 ? 18.433 6.727 -3.175 1.00 89.94 177 TYR A CA 1
ATOM 1321 C C . TYR A 1 177 ? 17.536 7.960 -3.030 1.00 89.94 177 TYR A C 1
ATOM 1323 O O . TYR A 1 177 ? 17.812 8.855 -2.229 1.00 89.94 177 TYR A O 1
ATOM 1331 N N . ILE A 1 178 ? 16.446 8.017 -3.794 1.00 89.00 178 ILE A N 1
ATOM 1332 C CA . ILE A 1 178 ? 15.519 9.150 -3.789 1.00 89.00 178 ILE A CA 1
ATOM 1333 C C . ILE A 1 178 ? 14.568 9.082 -2.601 1.00 89.00 178 ILE A C 1
ATOM 1335 O O . ILE A 1 178 ? 14.347 10.109 -1.958 1.00 89.00 178 ILE A O 1
ATOM 1339 N N . TYR A 1 179 ? 14.049 7.902 -2.273 1.00 80.56 179 TYR A N 1
ATOM 1340 C CA . TYR A 1 179 ? 13.126 7.713 -1.152 1.00 80.56 179 TYR A CA 1
ATOM 1341 C C . TYR A 1 179 ? 13.831 7.322 0.157 1.00 80.56 179 TYR A C 1
ATOM 1343 O O . TYR A 1 179 ? 13.180 7.196 1.192 1.00 80.56 179 TYR A O 1
ATOM 1351 N N . GLY A 1 180 ? 15.162 7.192 0.143 1.00 68.38 180 GLY A N 1
ATOM 1352 C CA . GLY A 1 180 ? 15.973 7.104 1.355 1.00 68.38 180 GLY A CA 1
ATOM 1353 C C . GLY A 1 180 ? 16.014 8.428 2.131 1.00 68.38 180 GLY A C 1
ATOM 1354 O O . GLY A 1 180 ? 16.010 9.524 1.555 1.00 68.38 180 GLY A O 1
ATOM 1355 N N . ASN A 1 181 ? 16.084 8.336 3.461 1.00 58.28 181 ASN A N 1
ATOM 1356 C CA . ASN A 1 181 ? 16.351 9.493 4.315 1.00 58.28 181 ASN A CA 1
ATOM 1357 C C . ASN A 1 181 ? 17.786 9.991 4.088 1.00 58.28 181 ASN A C 1
ATOM 1359 O O . ASN A 1 181 ? 18.720 9.199 3.936 1.00 58.28 181 ASN A O 1
ATOM 1363 N N . LYS A 1 182 ? 17.990 11.317 4.096 1.00 46.97 182 LYS A N 1
ATOM 1364 C CA . LYS A 1 182 ? 19.341 11.898 4.031 1.00 46.97 182 LYS A CA 1
ATOM 1365 C C . LYS A 1 182 ? 20.180 11.369 5.202 1.00 46.97 182 LYS A C 1
ATOM 1367 O O . LYS A 1 182 ? 19.932 11.751 6.339 1.00 46.97 182 LYS A O 1
ATOM 1372 N N . GLY A 1 183 ? 21.191 10.554 4.899 1.00 52.44 183 GLY A N 1
ATOM 1373 C CA . GLY A 1 183 ? 22.166 10.040 5.870 1.00 52.44 183 GLY A CA 1
ATOM 1374 C C . GLY A 1 183 ? 22.050 8.548 6.199 1.00 52.44 183 GLY A C 1
ATOM 1375 O O . GLY A 1 183 ? 23.022 7.994 6.703 1.00 52.44 183 GLY A O 1
ATOM 1376 N N . ASP A 1 184 ? 20.942 7.889 5.842 1.00 57.19 184 ASP A N 1
ATOM 1377 C CA . ASP A 1 184 ? 20.673 6.491 6.238 1.00 57.19 184 ASP A CA 1
ATOM 1378 C C . ASP A 1 184 ? 21.004 5.458 5.139 1.00 57.19 184 ASP A C 1
ATOM 1380 O O . ASP A 1 184 ? 20.830 4.256 5.327 1.00 57.19 184 ASP A O 1
ATOM 1384 N N . GLY A 1 185 ? 21.521 5.912 3.992 1.00 62.66 185 GLY A N 1
ATOM 1385 C CA . GLY A 1 185 ? 21.806 5.055 2.837 1.00 62.66 185 GLY A CA 1
ATOM 1386 C C . GLY A 1 185 ? 20.556 4.700 2.013 1.00 62.66 185 GLY A C 1
ATOM 1387 O O . GLY A 1 185 ? 19.473 5.235 2.261 1.00 62.66 185 GLY A O 1
ATOM 1388 N N . PRO A 1 186 ? 20.702 3.853 0.976 1.00 74.88 186 PRO A N 1
ATOM 1389 C CA . PRO A 1 186 ? 19.595 3.483 0.100 1.00 74.88 186 PRO A CA 1
ATOM 1390 C C . PRO A 1 186 ? 18.572 2.606 0.833 1.00 74.88 186 PRO A C 1
ATOM 1392 O O . PRO A 1 186 ? 18.933 1.600 1.443 1.00 74.88 186 PRO A O 1
ATOM 1395 N N . VAL A 1 187 ? 17.288 2.950 0.720 1.00 79.56 187 VAL A N 1
ATOM 1396 C CA . VAL A 1 187 ? 16.179 2.193 1.322 1.00 79.56 187 VAL A CA 1
ATOM 1397 C C . VAL A 1 187 ? 15.407 1.463 0.224 1.00 79.56 187 VAL A C 1
ATOM 1399 O O . VAL A 1 187 ? 14.675 2.079 -0.545 1.00 79.56 187 VAL A O 1
ATOM 1402 N N . ARG A 1 188 ? 15.554 0.137 0.148 1.00 86.56 188 ARG A N 1
ATOM 1403 C CA . ARG A 1 188 ? 14.997 -0.699 -0.933 1.00 86.56 188 ARG A CA 1
ATOM 1404 C C . ARG A 1 188 ? 13.549 -1.140 -0.702 1.00 86.56 188 ARG A C 1
ATOM 1406 O O . ARG A 1 188 ? 13.179 -2.278 -0.978 1.00 86.56 188 ARG A O 1
ATOM 1413 N N . THR A 1 189 ? 12.712 -0.251 -0.181 1.00 89.06 189 THR A N 1
ATOM 1414 C CA . THR A 1 189 ? 11.315 -0.571 0.161 1.00 89.06 189 THR A CA 1
ATOM 1415 C C . THR A 1 189 ? 10.489 -1.012 -1.043 1.00 89.06 189 THR A C 1
ATOM 1417 O O . THR A 1 189 ? 9.638 -1.883 -0.888 1.00 89.06 189 THR A O 1
ATOM 1420 N N . TRP A 1 190 ? 10.757 -0.476 -2.240 1.00 93.25 190 TRP A N 1
ATOM 1421 C CA . TRP A 1 190 ? 10.096 -0.925 -3.471 1.00 93.25 190 TRP A CA 1
ATOM 1422 C C . TRP A 1 190 ? 10.402 -2.401 -3.774 1.00 93.25 190 TRP A C 1
ATOM 1424 O O . TRP A 1 190 ? 9.501 -3.156 -4.131 1.00 93.25 190 TRP A O 1
ATOM 1434 N N . GLU A 1 191 ? 11.654 -2.830 -3.579 1.00 94.69 191 GLU A N 1
ATOM 1435 C CA . GLU A 1 191 ? 12.105 -4.196 -3.862 1.00 94.69 191 GLU A CA 1
ATOM 1436 C C . GLU A 1 191 ? 11.505 -5.168 -2.848 1.00 94.69 191 GLU A C 1
ATOM 1438 O O . GLU A 1 191 ? 10.992 -6.223 -3.226 1.00 94.69 191 GLU A O 1
ATOM 1443 N N . VAL A 1 192 ? 11.502 -4.782 -1.567 1.00 94.62 192 VAL A N 1
ATOM 1444 C CA . VAL A 1 192 ? 10.849 -5.538 -0.490 1.00 94.62 192 VAL A CA 1
ATOM 1445 C C . VAL A 1 192 ? 9.355 -5.693 -0.780 1.00 94.62 192 VAL A C 1
ATOM 1447 O O . VAL A 1 192 ? 8.832 -6.801 -0.695 1.00 94.62 192 VAL A O 1
ATOM 1450 N N . GLN A 1 193 ? 8.671 -4.616 -1.182 1.00 96.12 193 GLN A N 1
ATOM 1451 C CA . GLN A 1 193 ? 7.245 -4.656 -1.508 1.00 96.12 193 GLN A CA 1
ATOM 1452 C C . GLN A 1 193 ? 6.941 -5.648 -2.639 1.00 96.12 193 GLN A C 1
ATOM 1454 O O . GLN A 1 193 ? 6.053 -6.484 -2.484 1.00 96.12 193 GLN A O 1
ATOM 1459 N N . LEU A 1 194 ? 7.667 -5.572 -3.761 1.00 97.56 194 LEU A N 1
ATOM 1460 C CA . LEU A 1 194 ? 7.437 -6.458 -4.908 1.00 97.56 194 LEU A CA 1
ATOM 1461 C C . LEU A 1 194 ? 7.815 -7.911 -4.611 1.00 97.56 194 LEU A C 1
ATOM 1463 O O . LEU A 1 194 ? 7.113 -8.817 -5.050 1.00 97.56 194 LEU A O 1
ATOM 1467 N N . SER A 1 195 ? 8.870 -8.138 -3.826 1.00 97.62 195 SER A N 1
ATOM 1468 C CA . SER A 1 195 ? 9.274 -9.492 -3.424 1.00 97.62 195 SER A CA 1
ATOM 1469 C C . SER A 1 195 ? 8.208 -10.147 -2.544 1.00 97.62 195 SER A C 1
ATOM 1471 O O . SER A 1 195 ? 7.767 -11.252 -2.840 1.00 97.62 195 SER A O 1
ATOM 1473 N N . ILE A 1 196 ? 7.705 -9.438 -1.526 1.00 97.62 196 ILE A N 1
ATOM 1474 C CA . ILE A 1 196 ? 6.617 -9.944 -0.676 1.00 97.62 196 ILE A CA 1
ATOM 1475 C C . ILE A 1 196 ? 5.344 -10.171 -1.507 1.00 97.62 196 ILE A C 1
ATOM 1477 O O . ILE A 1 196 ? 4.639 -11.155 -1.300 1.00 97.62 196 ILE A O 1
ATOM 1481 N N . ALA A 1 197 ? 5.037 -9.283 -2.458 1.00 98.06 197 ALA A N 1
ATOM 1482 C CA . ALA A 1 197 ? 3.872 -9.428 -3.330 1.00 98.06 197 ALA A CA 1
ATOM 1483 C C . ALA A 1 197 ? 3.921 -10.701 -4.180 1.00 98.06 197 ALA A C 1
ATOM 1485 O O . ALA A 1 197 ? 2.922 -11.422 -4.252 1.00 98.06 197 ALA A O 1
ATOM 1486 N N . GLU A 1 198 ? 5.073 -11.000 -4.772 1.00 98.44 198 GLU A N 1
ATOM 1487 C CA . GLU A 1 198 ? 5.288 -12.235 -5.523 1.00 98.44 198 GLU A CA 1
ATOM 1488 C C . GLU A 1 198 ? 5.236 -13.472 -4.614 1.00 98.44 198 GLU A C 1
ATOM 1490 O O . GLU A 1 198 ? 4.489 -14.410 -4.897 1.00 98.44 198 GLU A O 1
ATOM 1495 N N . GLU A 1 199 ? 5.924 -13.449 -3.467 1.00 98.00 199 GLU A N 1
ATOM 1496 C CA . GLU A 1 199 ? 5.909 -14.544 -2.483 1.00 98.00 199 GLU A CA 1
ATOM 1497 C C . GLU A 1 199 ? 4.496 -14.860 -1.965 1.00 98.00 199 GLU A C 1
ATOM 1499 O O . GLU A 1 199 ? 4.142 -16.022 -1.751 1.00 98.00 199 GLU A O 1
ATOM 1504 N N . MET A 1 200 ? 3.657 -13.836 -1.784 1.00 97.12 200 MET A N 1
ATOM 1505 C CA . MET A 1 200 ? 2.263 -13.979 -1.355 1.00 97.12 200 MET A CA 1
ATOM 1506 C C . MET A 1 200 ? 1.307 -14.374 -2.495 1.00 97.12 200 MET A C 1
ATOM 1508 O O . MET A 1 200 ? 0.108 -14.557 -2.251 1.00 97.12 200 MET A O 1
ATOM 1512 N N . GLY A 1 201 ? 1.812 -14.517 -3.724 1.00 96.62 201 GLY A N 1
ATOM 1513 C CA . GLY A 1 201 ? 1.040 -14.910 -4.899 1.00 96.62 201 GLY A CA 1
ATOM 1514 C C . GLY A 1 201 ? 0.096 -13.822 -5.414 1.00 96.62 201 GLY A C 1
ATOM 1515 O O . GLY A 1 201 ? -0.958 -14.144 -5.964 1.00 96.62 201 GLY A O 1
ATOM 1516 N N . LEU A 1 202 ? 0.428 -12.542 -5.203 1.00 97.50 202 LEU A N 1
ATOM 1517 C CA . LEU A 1 202 ? -0.346 -11.415 -5.734 1.00 97.50 202 LEU A CA 1
ATOM 1518 C C . LEU A 1 202 ? -0.159 -11.246 -7.252 1.00 97.50 202 LEU A C 1
ATOM 1520 O O . LEU 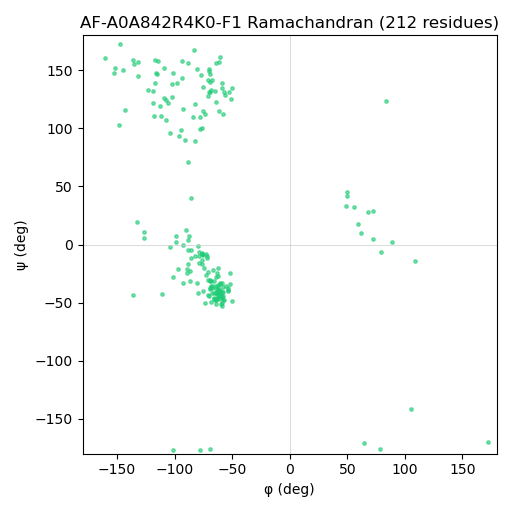A 1 202 ? -1.055 -10.732 -7.919 1.00 97.50 202 LEU A O 1
ATOM 1524 N N . GLY A 1 203 ? 0.982 -11.689 -7.775 1.00 97.44 203 GLY A N 1
ATOM 1525 C CA . GLY A 1 203 ? 1.381 -11.597 -9.176 1.00 97.44 203 GLY A CA 1
ATOM 1526 C C . GLY A 1 203 ? 2.829 -12.048 -9.354 1.00 97.44 203 GLY A C 1
ATOM 1527 O O . GLY A 1 203 ? 3.414 -12.584 -8.412 1.00 97.44 203 GLY A O 1
ATOM 1528 N N . SER 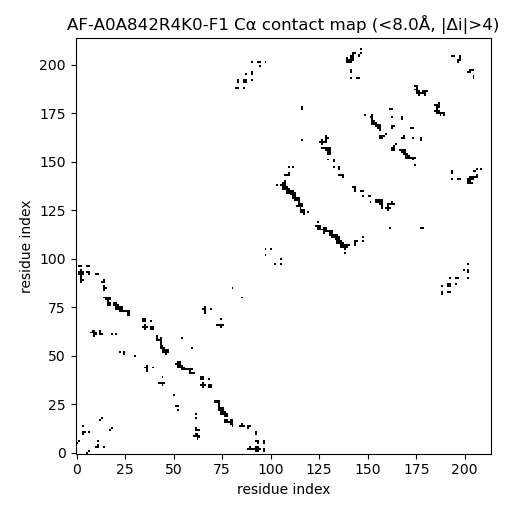A 1 204 ? 3.405 -11.826 -10.531 1.00 98.12 204 SER A N 1
ATOM 1529 C CA . SER A 1 204 ? 4.818 -12.100 -10.812 1.00 98.12 204 SER A CA 1
ATOM 1530 C C . SER A 1 204 ? 5.598 -10.832 -11.130 1.00 98.12 204 SER A C 1
ATOM 1532 O O . SER A 1 204 ? 5.071 -9.884 -11.706 1.00 98.12 204 SER A O 1
ATOM 1534 N N . ARG A 1 205 ? 6.879 -10.822 -10.760 1.00 98.31 205 ARG A N 1
ATOM 1535 C CA . ARG A 1 205 ? 7.838 -9.794 -11.173 1.00 98.31 205 ARG A CA 1
ATOM 1536 C C . ARG A 1 205 ? 8.344 -10.022 -12.596 1.00 98.31 205 ARG A C 1
ATOM 1538 O O . ARG A 1 205 ? 8.915 -9.105 -13.175 1.00 98.31 205 ARG A O 1
ATOM 1545 N N . GLU A 1 206 ? 8.159 -11.211 -13.164 1.00 98.31 206 GLU A N 1
ATOM 1546 C CA . GLU A 1 206 ? 8.465 -11.471 -14.569 1.00 98.31 206 GLU A CA 1
ATOM 1547 C C . GLU A 1 206 ? 7.384 -10.861 -15.467 1.00 98.31 206 GLU A C 1
ATOM 1549 O O . GLU A 1 206 ? 6.185 -10.983 -15.208 1.00 98.31 206 GLU A O 1
ATOM 1554 N N . TYR A 1 207 ? 7.809 -10.194 -16.537 1.00 98.06 207 TYR A N 1
ATOM 1555 C CA . TYR A 1 207 ? 6.910 -9.580 -17.503 1.00 98.06 207 TYR A CA 1
ATOM 1556 C C . TYR A 1 207 ? 7.560 -9.511 -18.883 1.00 98.06 207 TYR A C 1
ATOM 1558 O O . TYR A 1 207 ? 8.776 -9.366 -19.004 1.00 98.06 207 TYR A O 1
ATOM 1566 N N . ASP A 1 208 ? 6.721 -9.540 -19.917 1.00 97.38 208 ASP A N 1
ATOM 1567 C CA . ASP A 1 208 ? 7.102 -9.188 -21.281 1.00 97.38 208 ASP A CA 1
ATOM 1568 C C . ASP A 1 208 ? 6.518 -7.815 -21.608 1.00 97.38 208 ASP A C 1
ATOM 1570 O O . ASP A 1 208 ? 5.302 -7.607 -21.544 1.00 97.38 208 ASP A O 1
ATOM 1574 N N . LEU A 1 209 ? 7.380 -6.858 -21.954 1.00 95.94 209 LEU A N 1
ATOM 1575 C CA . LEU A 1 209 ? 6.919 -5.540 -22.368 1.00 95.94 209 LEU A CA 1
ATOM 1576 C C . LEU A 1 209 ? 6.513 -5.564 -23.842 1.00 95.94 209 LEU A C 1
ATOM 1578 O O . LEU A 1 209 ? 7.333 -5.843 -24.716 1.00 95.94 209 LEU A O 1
ATOM 1582 N N . VAL A 1 210 ? 5.255 -5.220 -24.108 1.00 95.62 210 VAL A N 1
ATOM 1583 C CA . VAL A 1 210 ? 4.727 -5.033 -25.460 1.00 95.62 210 VAL A CA 1
ATOM 1584 C C . VAL A 1 210 ? 4.417 -3.557 -25.647 1.00 95.62 210 VAL A C 1
ATOM 1586 O O . VAL A 1 210 ? 3.489 -3.032 -25.030 1.00 95.62 210 VAL A O 1
ATOM 1589 N N . ASP A 1 211 ? 5.195 -2.890 -26.493 1.00 92.56 211 ASP A N 1
ATOM 1590 C CA . ASP A 1 211 ? 4.889 -1.525 -26.902 1.00 92.56 211 ASP A CA 1
ATOM 1591 C C . ASP A 1 211 ? 3.667 -1.550 -27.829 1.00 92.56 211 ASP A C 1
ATOM 1593 O O . ASP A 1 211 ? 3.602 -2.315 -28.794 1.00 92.56 211 ASP A O 1
ATOM 1597 N N . LEU A 1 212 ? 2.665 -0.735 -27.508 1.00 86.44 212 LEU A N 1
ATOM 1598 C CA . LEU A 1 212 ? 1.536 -0.511 -28.399 1.00 86.44 212 LEU A CA 1
ATOM 1599 C C . LEU A 1 212 ? 1.956 0.573 -29.389 1.00 86.44 212 LEU A C 1
ATOM 1601 O O . LEU A 1 212 ? 2.128 1.725 -28.991 1.00 86.44 212 LEU A O 1
ATOM 1605 N N . ASP A 1 213 ? 2.152 0.193 -30.651 1.00 72.12 213 ASP A N 1
ATOM 1606 C CA . ASP A 1 213 ? 2.435 1.142 -31.727 1.00 72.12 213 ASP A CA 1
ATOM 1607 C C . ASP A 1 213 ? 1.381 2.264 -31.722 1.00 72.12 213 ASP A C 1
ATOM 1609 O O . ASP A 1 213 ? 0.172 2.004 -31.749 1.00 72.12 213 ASP A O 1
ATOM 1613 N N . SER A 1 214 ? 1.851 3.512 -31.645 1.00 58.59 214 SER A N 1
ATOM 1614 C CA . SER A 1 214 ? 1.034 4.727 -31.752 1.00 58.59 214 SER A CA 1
ATOM 1615 C C . SER A 1 214 ? 0.735 5.084 -33.201 1.00 58.59 214 SER A C 1
ATOM 1617 O O . SER A 1 214 ? 1.716 5.102 -33.983 1.00 58.59 214 SER A O 1
#

Foldseek 3Di:
DLLAPLDALLLNVCLWFNQDKAFQQVLDPDLPDCQLQVQQPQSQWDADPVSGIHGNPVRDSNNCSSVVRDPRNRIDTRNGDDLLSNLLSSLVSNVVSCVVCPLQNDKDKDFQALQFLDDPVPVDGDHHQFHGPGMFIDSAPLQRLLVSQLVRQQTATDPPGPCVVVVRGGNRRDNQSSNDDVPPHGDVSSVSNSVSNVVVVSGDNDDDDDDDDD

Sequence (214 aa):
NLGIGCVAKGGKSAAHHGEKMEIKQEACPDQECKKCIEICPVNALAKDEAGFIIRDESKCRRCRFCHSTCKHGMFITDSHIGADQFVAQMVDNALGVVKAMGKDNIFYLNLAIDIVPQCDCSGVSDVPFVPDIGILASMDPVAVDQACVDKVHESLASPYSKAWELELGKGSEKLSYIYGNKGDGPVRTWEVQLSIAEEMGLGSREYDLVDLDS

pLDDT: mean 91.47, std 8.41, range [46.97, 98.44]

Nearest PDB structures (foldseek):
  8a5e-assembly1_B  TM=8.402E-01  e=1.330E-02  Acetobacterium woodii DSM 1030
  9bt4-assembly1_H  TM=9.001E-01  e=4.233E-02  Methanosarcina acetivorans C2A
  7q4v-assembly1_B  TM=8.334E-01  e=2.068E-02  Acetobacterium woodii DSM 1030
  8oh5-assembly1_B  TM=8.467E-01  e=4.006E-02  Sporomusa ovata DSM 2662
  7q4w-assembly1_B  TM=8.378E-01  e=4.006E-02  Acetobacterium woodii DSM 1030

Solvent-accessible surface area (backbone atoms only — not comparable to full-atom values): 12227 Å² total; per-residue (Å²): 103,58,37,50,73,69,45,57,58,22,59,39,39,31,32,50,23,42,86,59,68,47,76,45,64,88,45,53,84,59,83,81,69,50,66,45,38,74,58,33,93,60,67,24,42,48,64,51,97,89,59,45,81,45,71,43,71,92,51,52,63,64,53,53,52,39,43,76,68,41,91,55,62,27,50,45,58,50,86,63,54,56,70,69,58,27,36,50,38,24,39,54,38,28,46,52,47,38,65,75,67,37,60,93,76,50,78,40,76,45,74,47,48,80,47,39,74,58,56,88,87,68,82,60,82,66,59,34,28,33,69,67,78,43,79,47,68,32,75,37,61,36,21,40,52,41,51,51,52,51,51,58,20,57,28,51,39,23,88,91,7,70,30,39,77,68,67,38,44,60,66,32,84,46,65,24,62,56,68,22,60,96,89,76,53,68,41,58,54,70,58,53,31,51,50,52,27,34,75,71,66,62,31,43,72,73,73,82,90,76,83,77,88,128

Mean predicted aligned error: 5.39 Å

Radius of gyration: 21.49 Å; Cα contacts (8 Å, |Δi|>4): 338; chains: 1; bounding box: 46×35×69 Å

Secondary structure (DSSP, 8-state):
-TTTTSS-HHHHHHHHH-S-EEE-GGG---SS--HHHHT-TT--EEE-TTS-EEE-TTT-----HHHHH-TT--EEE-S---HHHHHHHHHHHHHHHHHHH-GGG--EEEEE-S--SS-GGGS-----SS---EEEEES-HHHHHHHHHHHHHHSPPPTTSHHHHTT--TTS--HHHHSS-TTS----HHHHHHHHHHHTTS--S---------